Protein AF-A0A1T5DEI7-F1 (afdb_monomer)

Secondary structure (DSSP, 8-state):
-HHHHHHHHHHHHHHHHHHSS---HHHHHHHHHHHHHHHHHHHHHHHHHHHH-GGGHHHHHHHHHHHHHHHHHHHHHHHHHHHHHHHHHHHHHHHHHHHHHHHHHHHHHHHHHHHHHHHHHHHHHHHHHHHHHHHHHHHHTPPEEEEESSSS-SEEB-TT-TT--S-EEEEEHHHHHHTTPEEPTTT--

Mean predicted aligned error: 14.34 Å

Solvent-accessible surface area (backbone atoms only — not comparable to full-atom values): 10307 Å² total; per-residue (Å²): 116,77,68,60,56,54,52,51,54,52,52,51,49,55,53,52,58,58,65,74,72,66,77,47,45,53,55,52,33,52,51,31,49,52,49,35,54,53,40,50,54,50,38,54,52,32,51,57,49,29,74,77,35,74,84,40,44,63,61,36,53,51,42,51,52,52,37,52,51,36,48,52,52,30,61,69,31,46,64,51,22,51,50,52,53,52,49,52,52,50,50,52,50,51,52,50,51,50,52,49,52,52,52,51,51,51,52,51,51,51,50,51,53,52,51,52,50,51,52,51,52,52,51,53,51,52,51,52,52,51,50,52,52,51,52,52,53,52,62,73,67,42,56,77,32,27,33,59,72,59,91,68,78,65,37,37,37,52,95,81,37,89,84,68,85,50,65,72,45,82,40,40,41,66,58,44,44,74,72,66,32,42,76,31,74,81,71,68,103

pLDDT: mean 86.4, std 14.63, range [39.81, 98.5]

Structure (mmCIF, N/CA/C/O backbone):
data_AF-A0A1T5DEI7-F1
#
_entry.id   AF-A0A1T5DEI7-F1
#
loop_
_atom_site.group_PDB
_atom_site.id
_atom_site.type_symbol
_atom_site.label_atom_id
_atom_site.label_alt_id
_atom_site.label_comp_id
_atom_site.label_asym_id
_atom_site.label_entity_id
_atom_site.label_seq_id
_atom_site.pdbx_PDB_ins_code
_atom_site.Cartn_x
_atom_site.Cartn_y
_atom_site.Cartn_z
_atom_site.occupancy
_atom_site.B_iso_or_equiv
_atom_site.auth_seq_id
_atom_site.auth_comp_id
_atom_site.auth_asym_id
_atom_site.auth_atom_id
_atom_site.pdbx_PDB_model_num
ATOM 1 N N . MET A 1 1 ? -26.308 -28.110 -13.036 1.00 52.97 1 MET A N 1
ATOM 2 C CA . MET A 1 1 ? -26.720 -26.863 -12.342 1.00 52.97 1 MET A CA 1
ATOM 3 C C . MET A 1 1 ? -27.189 -27.065 -10.892 1.00 52.97 1 MET A C 1
ATOM 5 O O . MET A 1 1 ? -26.795 -26.283 -10.042 1.00 52.97 1 MET A O 1
ATOM 9 N N . LYS A 1 2 ? -27.936 -28.128 -10.545 1.00 55.47 2 LYS A N 1
ATOM 10 C CA . LYS A 1 2 ? -28.457 -28.343 -9.169 1.00 55.47 2 LYS A CA 1
ATOM 11 C C . LYS A 1 2 ? -27.398 -28.615 -8.075 1.00 55.47 2 LYS A C 1
ATOM 13 O O . LYS A 1 2 ? -27.666 -28.370 -6.905 1.00 55.47 2 LYS A O 1
ATOM 18 N N . LYS A 1 3 ? -26.206 -29.113 -8.432 1.00 54.91 3 LYS A N 1
ATOM 19 C CA . LYS A 1 3 ? -25.120 -29.407 -7.470 1.00 54.91 3 LYS A CA 1
ATOM 20 C C . LYS A 1 3 ? -24.312 -28.164 -7.059 1.00 54.91 3 LYS A C 1
ATOM 22 O O . LYS A 1 3 ? -23.921 -28.072 -5.904 1.00 54.91 3 LYS A O 1
ATOM 27 N N . LEU A 1 4 ? -24.147 -27.185 -7.957 1.00 54.34 4 LEU A N 1
ATOM 28 C CA . LEU A 1 4 ? -23.478 -25.911 -7.647 1.00 54.34 4 LEU A CA 1
ATOM 29 C C . LEU A 1 4 ? -24.308 -25.048 -6.684 1.00 54.34 4 LEU A C 1
ATOM 31 O O . LEU A 1 4 ? -23.761 -24.437 -5.774 1.00 54.34 4 LEU A O 1
ATOM 35 N N . PHE A 1 5 ? -25.634 -25.054 -6.841 1.00 56.00 5 PHE A N 1
ATOM 36 C CA . PHE A 1 5 ? -26.538 -24.273 -5.991 1.00 56.00 5 PHE A CA 1
ATOM 37 C C . PHE A 1 5 ? -26.573 -24.787 -4.541 1.00 56.00 5 PHE A C 1
ATOM 39 O O . PHE A 1 5 ? -26.639 -24.000 -3.604 1.00 56.00 5 PHE A O 1
ATOM 46 N N . LYS A 1 6 ? -26.449 -26.108 -4.339 1.00 56.59 6 LYS A N 1
ATOM 47 C CA . LYS A 1 6 ? -26.344 -26.706 -2.997 1.00 56.59 6 LYS A CA 1
ATOM 48 C C . LYS A 1 6 ? -25.015 -26.382 -2.306 1.00 56.59 6 LYS A C 1
ATOM 50 O O . LYS A 1 6 ? -25.021 -26.163 -1.102 1.00 56.59 6 LYS A O 1
ATOM 55 N N . LEU A 1 7 ? -23.905 -26.306 -3.045 1.00 54.16 7 LEU A N 1
ATOM 56 C CA . LEU A 1 7 ? -22.606 -25.926 -2.476 1.00 54.16 7 LEU A CA 1
ATOM 57 C C . LEU A 1 7 ? -22.549 -24.445 -2.080 1.00 54.16 7 LEU A C 1
ATOM 59 O O . LEU A 1 7 ? -21.997 -24.127 -1.033 1.00 54.16 7 LEU A O 1
ATOM 63 N N . LEU A 1 8 ? -23.159 -23.557 -2.871 1.00 55.06 8 LEU A N 1
ATOM 64 C CA . LEU A 1 8 ? -23.253 -22.135 -2.530 1.00 55.06 8 LEU A CA 1
ATOM 65 C C . LEU A 1 8 ? -24.134 -21.893 -1.300 1.00 55.06 8 LEU A C 1
ATOM 67 O O . LEU A 1 8 ? -23.748 -21.131 -0.423 1.00 55.06 8 LEU A O 1
ATOM 71 N N . ILE A 1 9 ? -25.275 -22.580 -1.189 1.00 58.12 9 ILE A N 1
ATOM 72 C CA . ILE A 1 9 ? -26.163 -22.434 -0.027 1.00 58.12 9 ILE A CA 1
ATOM 73 C C . ILE A 1 9 ? -25.491 -22.958 1.247 1.00 58.12 9 ILE A C 1
ATOM 75 O O . ILE A 1 9 ? -25.534 -22.281 2.267 1.00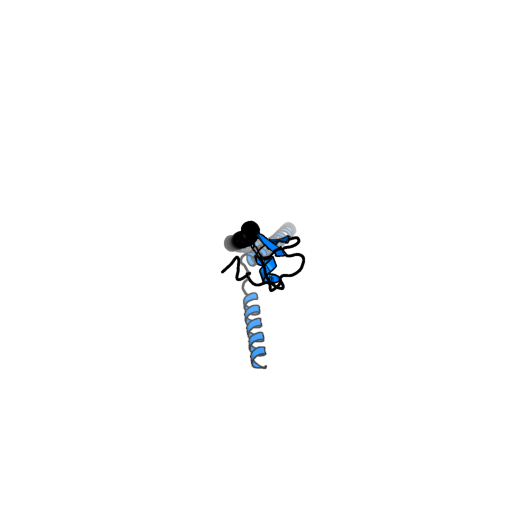 58.12 9 ILE A O 1
ATOM 79 N N . VAL A 1 10 ? -24.817 -24.112 1.197 1.00 56.78 10 VAL A N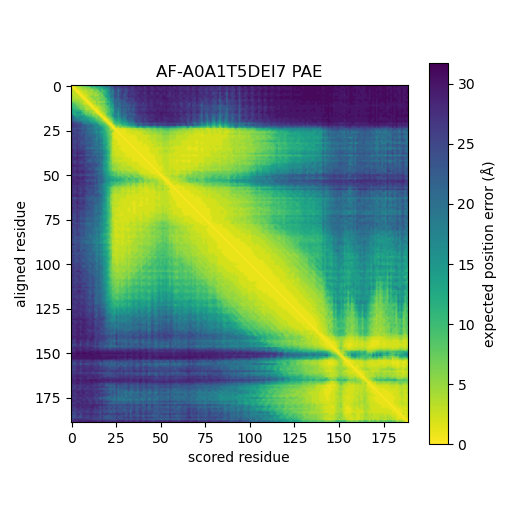 1
ATOM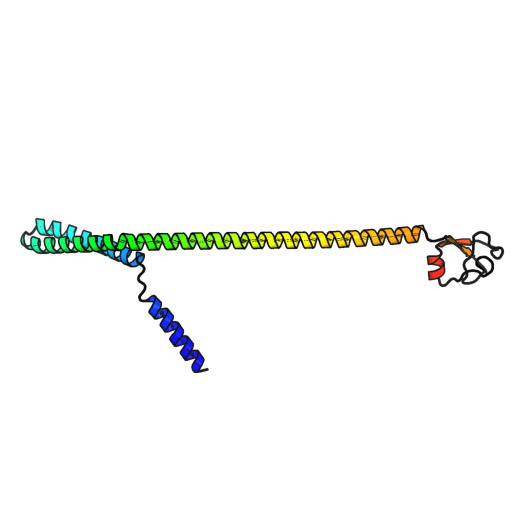 80 C CA . VAL A 1 10 ? -24.103 -24.655 2.367 1.00 56.78 10 VAL A CA 1
ATOM 81 C C . VAL A 1 10 ? -22.879 -23.800 2.722 1.00 56.78 10 VAL A C 1
ATOM 83 O O . VAL A 1 10 ? -22.644 -23.547 3.899 1.00 56.78 10 VAL A O 1
ATOM 86 N N . GLY A 1 11 ? -22.142 -23.285 1.733 1.00 47.88 11 GLY A N 1
ATOM 87 C CA . GLY A 1 11 ? -20.991 -22.404 1.959 1.00 47.88 11 GLY A CA 1
ATOM 88 C C . GLY A 1 11 ? -21.367 -21.058 2.588 1.00 47.88 11 GLY A C 1
ATOM 89 O O . GLY A 1 11 ? -20.694 -20.610 3.512 1.00 47.88 11 GLY A O 1
ATOM 90 N N . VAL A 1 12 ? -22.476 -20.448 2.156 1.00 56.19 12 VAL A N 1
ATOM 91 C CA . VAL A 1 12 ? -22.990 -19.193 2.736 1.00 56.19 12 VAL A CA 1
ATOM 92 C C . VAL A 1 12 ? -23.572 -19.422 4.134 1.00 56.19 12 VAL A C 1
ATOM 94 O O . VAL A 1 12 ? -23.394 -18.579 5.009 1.00 56.19 12 VAL A O 1
ATOM 97 N N . PHE A 1 13 ? -24.202 -20.574 4.389 1.00 50.38 13 PHE A N 1
ATOM 98 C CA . PHE A 1 13 ? -24.750 -20.900 5.710 1.00 50.38 13 PHE A CA 1
ATOM 99 C C . PHE A 1 13 ? -23.658 -21.198 6.747 1.00 50.38 13 PHE A C 1
ATOM 101 O O . PHE A 1 13 ? -23.785 -20.797 7.900 1.00 50.38 13 PHE A O 1
ATOM 108 N N . VAL A 1 14 ? -22.558 -21.843 6.343 1.00 50.88 14 VAL A N 1
ATOM 109 C CA . VAL A 1 14 ? -21.397 -22.076 7.219 1.00 50.88 14 VAL A CA 1
ATOM 110 C C . VAL A 1 14 ? -20.652 -20.771 7.504 1.00 50.88 14 VAL A C 1
ATOM 112 O O . VAL A 1 14 ? -20.218 -20.573 8.635 1.00 50.88 14 VAL A O 1
ATOM 115 N N . LEU A 1 15 ? -20.569 -19.847 6.538 1.00 47.97 15 LEU A N 1
ATOM 116 C CA . LEU A 1 15 ? -19.998 -18.516 6.770 1.00 47.97 15 LEU A CA 1
ATOM 117 C C . LEU A 1 15 ? -20.887 -17.673 7.705 1.00 47.97 15 LEU A C 1
ATOM 119 O O . LEU A 1 15 ? -20.386 -17.066 8.646 1.00 47.97 15 LEU A O 1
ATOM 123 N N . ALA A 1 16 ? -22.211 -17.695 7.512 1.00 44.69 16 ALA A N 1
ATOM 124 C CA . ALA A 1 16 ? -23.156 -16.946 8.342 1.00 44.69 16 ALA A CA 1
ATOM 125 C C . ALA A 1 16 ? -23.267 -17.503 9.774 1.00 44.69 16 ALA A C 1
ATOM 127 O O . ALA A 1 16 ? -23.298 -16.727 10.722 1.00 44.69 16 ALA A O 1
ATOM 128 N N . MET A 1 17 ? -23.241 -18.828 9.965 1.00 44.84 17 MET A N 1
ATOM 129 C CA . MET A 1 17 ? -23.256 -19.448 11.302 1.00 44.84 17 MET A CA 1
ATOM 130 C C . MET A 1 17 ? -21.920 -19.317 12.049 1.00 44.84 17 MET A C 1
ATOM 132 O O . MET A 1 17 ? -21.926 -19.294 13.275 1.00 44.84 17 MET A O 1
ATOM 136 N N . ASN A 1 18 ? -20.790 -19.149 11.347 1.00 39.81 18 ASN A N 1
ATOM 137 C CA . ASN A 1 18 ? -19.530 -18.739 11.985 1.00 39.81 18 ASN A CA 1
ATOM 138 C C . ASN A 1 18 ? -19.552 -17.264 12.426 1.00 39.81 18 ASN A C 1
ATOM 140 O O . ASN A 1 18 ? -18.810 -16.878 13.319 1.00 39.81 18 ASN A O 1
ATOM 1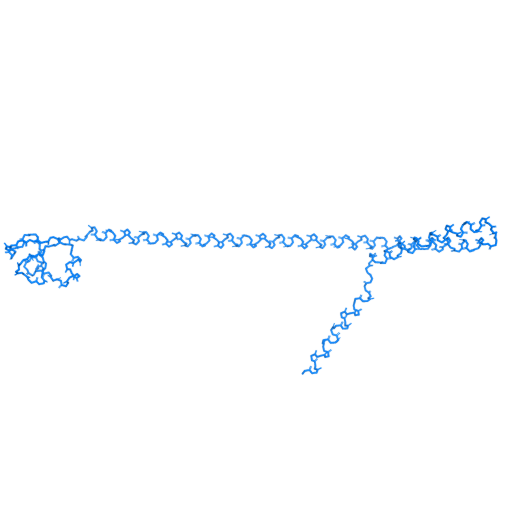44 N N . THR A 1 19 ? -20.425 -16.439 11.840 1.00 44.59 19 THR A N 1
ATOM 145 C CA . THR A 1 19 ? -20.522 -15.005 12.165 1.00 44.59 19 THR A CA 1
ATOM 146 C C . THR A 1 19 ? -21.443 -14.734 13.367 1.00 44.59 19 THR A C 1
ATOM 148 O O . THR A 1 19 ? -21.432 -13.640 13.916 1.00 44.59 19 THR A O 1
ATOM 151 N N . VAL A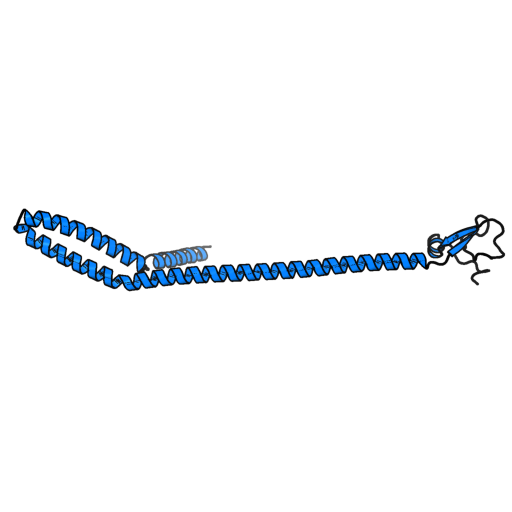 1 20 ? -22.226 -15.722 13.821 1.00 47.50 20 VAL A N 1
ATOM 152 C CA . VAL A 1 20 ? -23.228 -15.542 14.896 1.00 47.50 20 VAL A CA 1
ATOM 153 C C . VAL A 1 20 ? -22.706 -15.938 16.290 1.00 47.50 20 VAL A C 1
ATOM 155 O O . VAL A 1 20 ? -23.361 -15.641 17.283 1.00 47.50 20 VAL A O 1
ATOM 158 N N . CYS A 1 21 ? -21.510 -16.529 16.410 1.00 44.31 21 CYS A N 1
ATOM 159 C CA . CYS A 1 21 ? -20.984 -16.990 17.708 1.00 44.31 21 CYS A CA 1
ATOM 160 C C . CYS A 1 21 ? -19.530 -16.601 18.029 1.00 44.31 21 CYS A C 1
ATOM 162 O O . CYS A 1 21 ? -18.988 -17.104 19.008 1.00 44.31 21 CYS A O 1
ATOM 164 N N . TYR A 1 22 ? -18.911 -15.687 17.280 1.00 45.66 22 TYR A N 1
ATOM 165 C CA . TYR A 1 22 ? -17.714 -14.988 17.760 1.00 45.66 22 TYR A CA 1
ATOM 166 C C . TYR A 1 22 ? -18.128 -13.602 18.242 1.00 45.66 22 TYR A C 1
ATOM 168 O O . TYR A 1 22 ? -17.948 -12.605 17.547 1.00 45.66 22 TYR A O 1
ATOM 176 N N . ALA A 1 23 ? -18.730 -13.546 19.431 1.00 58.38 23 ALA A N 1
ATOM 177 C CA . ALA A 1 23 ? -18.711 -12.302 20.178 1.00 58.38 23 ALA A CA 1
ATOM 178 C C . ALA A 1 23 ? -17.240 -12.035 20.527 1.00 58.38 23 ALA A C 1
ATOM 180 O O . ALA A 1 23 ? -16.608 -12.789 21.264 1.00 58.38 23 ALA A O 1
ATOM 181 N N . SER A 1 24 ? -16.662 -11.031 19.877 1.00 76.94 24 SER A N 1
ATOM 182 C CA . SER A 1 24 ? -15.359 -10.464 20.223 1.00 76.94 24 SER A CA 1
ATOM 183 C C . SER A 1 24 ? -15.312 -10.124 21.713 1.00 76.94 24 SER A C 1
ATOM 185 O O . SER A 1 24 ? -16.294 -9.622 22.272 1.00 76.94 24 SER A O 1
ATOM 187 N N . ALA A 1 25 ? -14.155 -10.292 22.351 1.00 83.94 25 ALA A N 1
ATOM 188 C CA . ALA A 1 25 ? -13.990 -9.881 23.744 1.00 83.94 25 ALA A CA 1
ATOM 189 C C . ALA A 1 25 ? -14.286 -8.379 23.924 1.00 83.94 25 ALA A C 1
ATOM 191 O O . ALA A 1 25 ? -14.788 -7.955 24.966 1.00 83.94 25 ALA A O 1
ATOM 192 N N . LEU A 1 26 ? -14.044 -7.572 22.883 1.00 85.94 26 LEU A N 1
ATOM 193 C CA . LEU A 1 26 ? -14.421 -6.159 22.830 1.00 85.94 26 LEU A CA 1
ATOM 194 C C . LEU A 1 26 ? -15.938 -5.929 22.868 1.00 85.94 26 LEU A C 1
ATOM 196 O O . LEU A 1 26 ? -16.395 -5.017 23.559 1.00 85.94 26 LEU A O 1
ATOM 200 N N . THR A 1 27 ? -16.723 -6.735 22.149 1.00 89.81 27 THR A N 1
ATOM 201 C CA . THR A 1 27 ? -18.189 -6.598 22.126 1.00 89.81 27 THR A CA 1
ATOM 202 C C . THR A 1 27 ? -18.815 -7.026 23.448 1.00 89.81 27 THR A C 1
ATOM 204 O O . THR A 1 27 ? -19.708 -6.338 23.942 1.00 89.81 27 THR A O 1
ATOM 207 N N . ASP A 1 28 ? -18.295 -8.085 24.071 1.00 89.19 28 ASP A N 1
ATOM 208 C CA . ASP A 1 28 ? -18.751 -8.528 25.393 1.00 89.19 28 ASP A CA 1
ATOM 209 C C . ASP A 1 28 ? -18.381 -7.516 26.482 1.00 89.19 28 ASP A C 1
ATOM 211 O O . ASP A 1 28 ? -19.190 -7.209 27.360 1.00 89.19 28 ASP A O 1
ATOM 215 N N . PHE A 1 29 ? -17.188 -6.923 26.396 1.00 92.25 29 PHE A N 1
ATOM 216 C CA . PHE A 1 29 ? -16.770 -5.856 27.300 1.00 92.25 29 PHE A CA 1
ATOM 217 C C . PHE A 1 29 ? -17.629 -4.591 27.149 1.00 92.25 29 PHE A C 1
ATOM 219 O O . PHE A 1 29 ? -18.037 -4.008 28.154 1.00 92.25 29 PHE A O 1
ATOM 226 N N . GLN A 1 30 ? -17.967 -4.184 25.919 1.00 92.62 30 GLN A N 1
ATOM 227 C CA . GLN A 1 30 ? -18.886 -3.062 25.681 1.00 92.62 30 GLN A CA 1
ATOM 228 C C . GLN A 1 30 ? -20.294 -3.340 26.216 1.00 92.62 30 GLN A C 1
ATOM 230 O O . GLN A 1 30 ? -20.891 -2.466 26.848 1.00 92.62 30 GLN A O 1
ATOM 235 N N . ALA A 1 31 ? -20.817 -4.552 26.015 1.00 92.25 31 ALA A N 1
ATOM 236 C CA . ALA A 1 31 ? -22.112 -4.951 26.558 1.00 92.25 31 ALA A CA 1
ATOM 237 C C . ALA A 1 31 ? -22.108 -4.939 28.098 1.00 92.25 31 ALA A C 1
ATOM 239 O O . ALA A 1 31 ? -23.017 -4.374 28.711 1.00 92.25 31 ALA A O 1
ATOM 240 N N . ALA A 1 32 ? -21.056 -5.472 28.728 1.00 91.31 32 ALA A N 1
ATOM 241 C CA . ALA A 1 32 ? -20.885 -5.437 30.179 1.00 91.31 32 ALA A CA 1
ATOM 242 C C . ALA A 1 32 ? -20.772 -3.998 30.713 1.00 91.31 32 ALA A C 1
ATOM 244 O O . ALA A 1 32 ? -21.370 -3.663 31.736 1.00 91.31 32 ALA A O 1
ATOM 245 N N . GLN A 1 33 ? -20.068 -3.112 30.003 1.00 94.06 33 GLN A N 1
ATOM 246 C CA . GLN A 1 33 ? -19.971 -1.695 30.359 1.00 94.06 33 GLN A CA 1
ATOM 247 C C . GLN A 1 33 ? -21.335 -0.988 30.281 1.00 94.06 33 GLN A C 1
ATOM 249 O O . GLN A 1 33 ? -21.695 -0.246 31.198 1.00 94.06 33 GLN A O 1
ATOM 254 N N . ALA A 1 34 ? -22.124 -1.253 29.235 1.00 94.56 34 ALA A N 1
ATOM 255 C CA . ALA A 1 34 ? -23.483 -0.727 29.102 1.00 94.56 34 ALA A CA 1
ATOM 256 C C . ALA A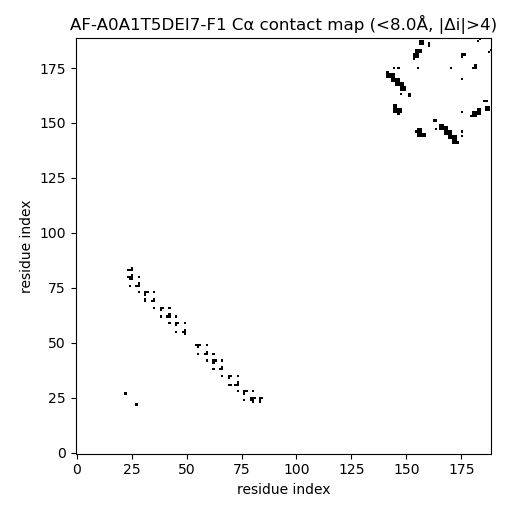 1 34 ? -24.412 -1.248 30.212 1.00 94.56 34 ALA A C 1
ATOM 258 O O . ALA A 1 34 ? -25.199 -0.482 30.773 1.00 94.56 34 ALA A O 1
ATOM 259 N N . GLN A 1 35 ? -24.284 -2.525 30.584 1.00 94.06 35 GLN A N 1
ATOM 260 C CA . GLN A 1 35 ? -25.041 -3.123 31.682 1.00 94.06 35 GLN A CA 1
ATOM 261 C C . GLN A 1 35 ? -24.682 -2.491 33.034 1.00 94.06 35 GLN A C 1
ATOM 263 O O . GLN A 1 35 ? -25.581 -2.132 33.793 1.00 94.06 35 GLN A O 1
ATOM 268 N N . VAL A 1 36 ? -23.392 -2.280 33.322 1.00 95.88 36 VAL A N 1
ATOM 269 C CA . VAL A 1 36 ? -22.947 -1.564 34.531 1.00 95.88 36 VAL A CA 1
ATOM 270 C C . VAL A 1 36 ? -23.510 -0.143 34.561 1.00 95.88 36 VAL A C 1
ATOM 272 O O . VAL A 1 36 ? -24.002 0.287 35.603 1.00 95.88 36 VAL A O 1
ATOM 275 N N . ALA A 1 37 ? -23.499 0.579 33.437 1.00 96.31 37 ALA A N 1
ATOM 276 C CA . ALA A 1 37 ? -24.061 1.928 33.361 1.00 96.31 37 ALA A CA 1
ATOM 277 C C . ALA A 1 37 ? -25.578 1.943 33.631 1.00 96.31 37 ALA A C 1
ATOM 279 O O . ALA A 1 37 ? -26.061 2.764 34.414 1.00 96.31 37 ALA A O 1
ATOM 280 N N . ALA A 1 38 ? -26.321 0.998 33.048 1.00 95.38 38 ALA A N 1
ATOM 281 C CA . ALA A 1 38 ? -27.759 0.861 33.260 1.00 95.38 38 ALA A CA 1
ATOM 282 C C . ALA A 1 38 ? -28.101 0.510 34.718 1.00 95.38 38 ALA A C 1
ATOM 284 O O . ALA A 1 38 ? -28.946 1.170 35.325 1.00 95.38 38 ALA A O 1
ATOM 285 N N . LEU A 1 39 ? -27.417 -0.475 35.314 1.00 95.12 39 LEU A N 1
ATOM 286 C CA . LEU A 1 39 ? -27.629 -0.844 36.718 1.00 95.12 39 LEU A CA 1
ATOM 287 C C . LEU A 1 39 ? -27.216 0.278 37.672 1.00 95.12 39 LEU A C 1
ATOM 289 O O . LEU A 1 39 ? -27.888 0.498 38.674 1.00 95.12 39 LEU A O 1
ATOM 293 N N . THR A 1 40 ? -26.159 1.028 37.354 1.00 96.75 40 THR A N 1
ATOM 294 C CA . THR A 1 40 ? -25.754 2.197 38.150 1.00 96.75 40 THR A CA 1
ATOM 295 C C . THR A 1 40 ? -26.879 3.231 38.210 1.00 96.75 40 THR A C 1
ATOM 297 O O . THR A 1 40 ? -27.202 3.720 39.292 1.00 96.75 40 THR A O 1
ATOM 300 N N . ALA A 1 41 ? -27.532 3.518 37.079 1.00 95.19 41 ALA A N 1
ATOM 301 C CA . ALA A 1 41 ? -28.671 4.434 37.043 1.00 95.19 41 ALA A CA 1
ATOM 302 C C . ALA A 1 41 ? -29.871 3.906 37.852 1.00 95.19 41 ALA A C 1
ATOM 304 O O . ALA A 1 41 ? -30.527 4.673 38.558 1.00 95.19 41 ALA A O 1
ATOM 305 N N . GLN A 1 42 ? -30.140 2.598 37.796 1.00 94.00 42 GLN A N 1
ATOM 306 C CA . GLN A 1 42 ? -31.213 1.980 38.580 1.00 94.00 42 GLN A CA 1
ATOM 307 C C . GLN A 1 42 ? -30.921 2.012 40.087 1.00 94.00 42 GLN A C 1
ATOM 309 O O . GLN A 1 42 ? -31.808 2.345 40.869 1.00 94.00 42 GLN A O 1
ATOM 314 N N . VAL A 1 43 ? -29.679 1.737 40.502 1.00 95.38 43 VAL A N 1
ATOM 315 C CA . VAL A 1 43 ? -29.242 1.827 41.906 1.00 95.38 43 VAL A CA 1
ATOM 316 C C . VAL A 1 43 ? -29.401 3.252 42.432 1.00 95.38 43 VAL A C 1
ATOM 318 O O . VAL A 1 43 ? -29.888 3.434 43.544 1.00 95.38 43 VAL A O 1
ATOM 321 N N . GLN A 1 44 ? -29.043 4.267 41.641 1.00 92.88 44 GLN A N 1
ATOM 322 C CA . GLN A 1 44 ? -29.213 5.673 42.026 1.00 92.88 44 GLN A CA 1
ATOM 323 C C . GLN A 1 44 ? -30.687 6.037 42.240 1.00 92.88 44 GLN A C 1
ATOM 325 O O . GLN A 1 44 ? -31.022 6.692 43.225 1.00 92.88 44 GLN A O 1
ATOM 330 N N . GLN A 1 45 ? -31.581 5.577 41.364 1.00 90.94 45 GLN A N 1
ATOM 331 C CA . GLN A 1 45 ? -33.023 5.798 41.520 1.00 90.94 45 GLN A CA 1
ATOM 332 C C . GLN A 1 45 ? -33.581 5.046 42.735 1.00 90.94 45 GLN A C 1
ATOM 334 O O . GLN A 1 45 ? -34.318 5.619 43.537 1.00 90.94 45 GLN A O 1
ATOM 339 N N . ALA A 1 46 ? -33.182 3.786 42.918 1.00 90.06 46 ALA A N 1
ATOM 340 C CA . ALA A 1 46 ? -33.582 2.978 44.064 1.00 90.06 46 ALA A CA 1
ATOM 341 C C . ALA A 1 46 ? -33.072 3.558 45.393 1.00 90.06 46 ALA A C 1
ATOM 343 O O . ALA A 1 46 ? -33.780 3.481 46.393 1.00 90.06 46 ALA A O 1
ATOM 344 N N . ALA A 1 47 ? -31.893 4.189 45.409 1.00 90.81 47 ALA A N 1
ATOM 345 C CA . ALA A 1 47 ? -31.364 4.874 46.588 1.00 90.81 47 ALA A CA 1
ATOM 346 C C . ALA A 1 47 ? -32.267 6.035 47.028 1.00 90.81 47 ALA A C 1
ATOM 348 O O . ALA A 1 47 ? -32.542 6.179 48.217 1.00 90.81 47 ALA A O 1
ATOM 349 N N . VAL A 1 48 ? -32.760 6.837 46.078 1.00 91.38 48 VAL A N 1
ATOM 350 C CA . VAL A 1 48 ? -33.688 7.944 46.362 1.00 91.38 48 VAL A CA 1
ATOM 351 C C . VAL A 1 48 ? -35.019 7.411 46.897 1.00 91.38 48 VAL A C 1
ATOM 353 O O . VAL A 1 48 ? -35.536 7.922 47.888 1.00 91.38 48 VAL A O 1
ATOM 356 N N . LEU A 1 49 ? -35.554 6.346 46.292 1.00 88.62 49 LEU A N 1
ATOM 357 C CA . LEU A 1 49 ? -36.808 5.727 46.736 1.00 88.62 49 LEU A CA 1
ATOM 358 C C . LEU A 1 49 ? -36.687 5.083 48.126 1.00 88.62 49 LEU A C 1
ATOM 360 O O . LEU A 1 49 ? -37.598 5.219 48.935 1.00 88.62 49 LEU A O 1
ATOM 364 N N . ALA A 1 50 ? -35.559 4.440 48.436 1.00 87.56 50 ALA A N 1
ATOM 365 C CA . ALA A 1 50 ? -35.311 3.829 49.743 1.00 87.56 50 ALA A CA 1
ATOM 366 C C . ALA A 1 50 ? -35.145 4.856 50.878 1.00 87.56 50 ALA A C 1
ATOM 368 O O . ALA A 1 50 ? -35.410 4.536 52.034 1.00 87.56 50 ALA A O 1
ATOM 369 N N . GLN A 1 51 ? -34.728 6.090 50.567 1.00 86.50 51 GLN A N 1
ATOM 370 C CA . GLN A 1 51 ? -34.723 7.195 51.535 1.00 86.50 51 GLN A CA 1
ATOM 371 C C . GLN A 1 51 ? -36.136 7.717 51.829 1.00 86.50 51 GLN A C 1
ATOM 373 O O . GLN A 1 51 ? -36.389 8.199 52.931 1.00 86.50 51 GLN A O 1
ATOM 378 N N . ALA A 1 52 ? -37.045 7.628 50.853 1.00 86.56 52 ALA A N 1
ATOM 379 C CA . ALA A 1 52 ? -38.432 8.064 50.990 1.00 86.56 52 ALA A CA 1
ATOM 380 C C . ALA A 1 52 ? -39.339 6.997 51.633 1.00 86.56 52 ALA A C 1
ATOM 382 O O . ALA A 1 52 ? -40.289 7.351 52.329 1.00 86.56 52 ALA A O 1
ATOM 383 N N . ASP A 1 53 ? -39.049 5.710 51.419 1.00 87.50 53 ASP A N 1
ATOM 384 C CA . ASP A 1 53 ? -39.834 4.583 51.928 1.00 87.50 53 ASP A CA 1
ATOM 385 C C . ASP A 1 53 ? -38.920 3.430 52.408 1.00 87.50 53 ASP A C 1
ATOM 387 O O . ASP A 1 53 ? -38.247 2.790 51.591 1.00 87.50 53 ASP A O 1
ATOM 391 N N . PRO A 1 54 ? -38.909 3.101 53.717 1.00 82.75 54 PRO A N 1
ATOM 392 C CA . PRO A 1 54 ? -38.062 2.042 54.265 1.00 82.75 54 PRO A CA 1
ATOM 393 C C . PRO A 1 54 ? -38.426 0.635 53.763 1.00 82.75 54 PRO A C 1
ATOM 395 O O . PRO A 1 54 ? -37.596 -0.272 53.848 1.00 82.75 54 PRO A O 1
ATOM 398 N N . THR A 1 55 ? -39.622 0.425 53.201 1.00 86.31 55 THR A N 1
ATOM 399 C CA . THR A 1 55 ? -40.011 -0.872 52.620 1.00 86.31 55 THR A CA 1
ATOM 400 C C . THR A 1 55 ? -39.248 -1.192 51.326 1.00 86.31 55 THR A C 1
ATOM 402 O O . THR A 1 55 ? -39.084 -2.360 50.976 1.00 86.31 55 THR A O 1
ATOM 405 N N . GLN A 1 56 ? -38.675 -0.179 50.662 1.00 87.69 56 GLN A N 1
ATOM 406 C CA . GLN A 1 56 ? -37.869 -0.327 49.441 1.00 87.69 56 GLN A CA 1
ATOM 407 C C . GLN A 1 56 ? -36.404 -0.723 49.713 1.00 87.69 56 GLN A C 1
ATOM 409 O O . GLN A 1 56 ? -35.650 -0.991 48.773 1.00 87.69 56 GLN A O 1
ATOM 414 N N . ALA A 1 57 ? -35.977 -0.805 50.980 1.00 85.31 57 ALA A N 1
ATOM 415 C CA . ALA A 1 57 ? -34.589 -1.102 51.344 1.00 85.31 57 ALA A CA 1
ATOM 416 C C . ALA A 1 57 ? -34.089 -2.456 50.799 1.00 85.31 57 ALA A C 1
ATOM 418 O O . ALA A 1 57 ? -32.932 -2.568 50.393 1.00 85.31 57 ALA A O 1
ATOM 419 N N . GLN A 1 58 ? -34.962 -3.468 50.728 1.00 88.69 58 GLN A N 1
ATOM 420 C CA . GLN A 1 58 ? -34.624 -4.783 50.164 1.00 88.69 58 GLN A CA 1
ATOM 421 C C . GLN A 1 58 ? -34.352 -4.717 48.654 1.00 88.69 58 GLN A C 1
ATOM 423 O O . GLN A 1 58 ? -33.404 -5.330 48.166 1.00 88.69 58 GLN A O 1
ATOM 428 N N . ASN A 1 59 ? -35.152 -3.943 47.915 1.00 88.75 59 ASN A N 1
ATOM 429 C CA . ASN A 1 59 ? -34.984 -3.755 46.474 1.00 88.75 59 ASN A CA 1
ATOM 430 C C . ASN A 1 59 ? -33.665 -3.023 46.167 1.00 88.75 59 ASN A C 1
ATOM 432 O O . ASN A 1 59 ? -32.898 -3.438 45.300 1.00 88.75 59 ASN A O 1
ATOM 436 N N . TYR A 1 60 ? -33.340 -1.996 46.959 1.00 90.25 60 TYR A N 1
ATOM 437 C CA . TYR A 1 60 ? -32.050 -1.311 46.883 1.00 90.25 60 TYR A CA 1
ATOM 438 C C . TYR A 1 60 ? -30.865 -2.260 47.139 1.00 90.25 60 TYR A C 1
ATOM 440 O O . TYR A 1 60 ? -29.906 -2.264 46.370 1.00 90.25 60 TYR A O 1
ATOM 448 N N . GLN A 1 61 ? -30.938 -3.105 48.174 1.00 92.56 61 GLN A N 1
ATOM 449 C CA . GLN A 1 61 ? -29.893 -4.094 48.472 1.00 92.56 61 GLN A CA 1
ATOM 450 C C . GLN A 1 61 ? -29.708 -5.129 47.352 1.00 92.56 61 GLN A C 1
ATOM 452 O O . GLN A 1 61 ? -28.579 -5.506 47.046 1.00 92.56 61 GLN A O 1
ATOM 457 N N . LEU A 1 62 ? -30.788 -5.581 46.711 1.00 94.31 62 LEU A N 1
ATOM 458 C CA . LEU A 1 62 ? -30.686 -6.510 45.585 1.00 94.31 62 LEU A CA 1
ATOM 459 C C . LEU A 1 62 ? -29.976 -5.862 44.388 1.00 94.31 62 LEU A C 1
ATOM 461 O O . LEU A 1 62 ? -29.079 -6.467 43.799 1.00 94.31 62 LEU A O 1
ATOM 465 N N . LEU A 1 63 ? -30.341 -4.624 44.048 1.00 95.00 63 LEU A N 1
ATOM 466 C CA . LEU A 1 63 ? -29.740 -3.892 42.933 1.00 95.00 63 LEU A CA 1
ATOM 467 C C . LEU A 1 63 ? -28.250 -3.597 43.154 1.00 95.00 63 LEU A C 1
ATOM 469 O O . LEU A 1 63 ? -27.469 -3.675 42.206 1.00 95.00 63 LEU A O 1
ATOM 473 N N . THR A 1 64 ? -27.823 -3.293 44.383 1.00 94.00 64 THR A N 1
ATOM 474 C CA . THR A 1 64 ? -26.396 -3.065 44.678 1.00 94.00 64 THR A CA 1
ATOM 475 C C . THR A 1 64 ? -25.570 -4.343 44.542 1.00 94.00 64 THR A C 1
ATOM 477 O O . THR A 1 64 ? -24.458 -4.292 44.014 1.00 94.00 64 THR A O 1
ATOM 480 N N . VAL A 1 65 ? -26.119 -5.499 44.933 1.00 96.50 65 VAL A N 1
ATOM 481 C CA . VAL A 1 65 ? -25.482 -6.807 44.700 1.00 96.50 65 VAL A CA 1
ATOM 482 C C . VAL A 1 65 ? -25.388 -7.112 43.204 1.00 96.50 65 VAL A C 1
ATOM 484 O O . VAL A 1 65 ? -24.330 -7.533 42.736 1.00 96.50 65 VAL A O 1
ATOM 487 N N . GLN A 1 66 ? -26.450 -6.856 42.435 1.00 95.50 66 GLN A N 1
ATOM 488 C CA . GLN A 1 66 ? -26.426 -7.040 40.980 1.00 95.50 66 GLN A CA 1
ATOM 489 C C . GLN A 1 66 ? -25.407 -6.114 40.300 1.00 95.50 66 GLN A C 1
ATOM 491 O O . GLN A 1 66 ? -24.694 -6.545 39.393 1.00 95.50 66 GLN A O 1
ATOM 496 N N . LEU A 1 67 ? -25.282 -4.864 40.759 1.00 96.12 67 LEU A N 1
ATOM 497 C CA . LEU A 1 67 ? -24.270 -3.934 40.260 1.00 96.12 67 LEU A CA 1
ATOM 498 C C . LEU A 1 67 ? -22.854 -4.445 40.553 1.00 96.12 67 LEU A C 1
ATOM 500 O O . LEU A 1 67 ? -22.005 -4.413 39.665 1.00 96.12 67 LEU A O 1
ATOM 504 N N . ALA A 1 68 ? -22.603 -4.951 41.764 1.00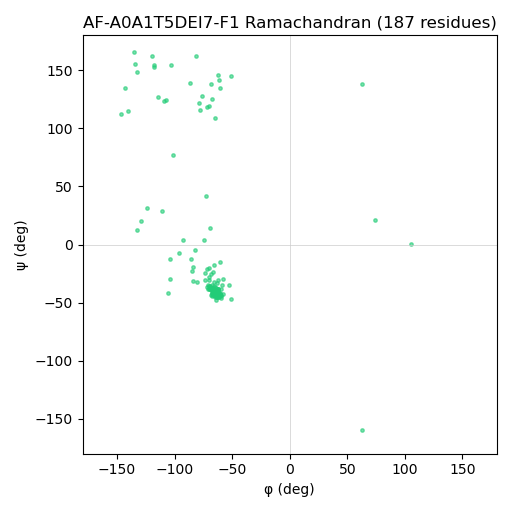 96.12 68 ALA A N 1
ATOM 505 C CA . ALA A 1 68 ? -21.306 -5.515 42.130 1.00 96.12 68 ALA A CA 1
ATOM 506 C C . ALA A 1 68 ? -20.943 -6.731 41.258 1.00 96.12 68 ALA A C 1
ATOM 508 O O . ALA A 1 68 ? -19.816 -6.829 40.776 1.00 96.12 68 ALA A O 1
ATOM 509 N N . GLN A 1 69 ? -21.904 -7.621 40.992 1.00 95.25 69 GLN A N 1
ATOM 510 C CA . GLN A 1 69 ? -21.711 -8.757 40.085 1.00 95.25 69 GLN A CA 1
ATOM 511 C C . GLN A 1 69 ? -21.413 -8.294 38.653 1.00 95.25 69 GLN A C 1
ATOM 513 O O . GLN A 1 69 ? -20.453 -8.764 38.047 1.00 95.25 69 GLN A O 1
ATOM 518 N N . ALA A 1 70 ? -22.164 -7.320 38.131 1.00 93.69 70 ALA A N 1
ATOM 519 C CA . ALA A 1 70 ? -21.925 -6.765 36.797 1.00 93.69 70 ALA A CA 1
ATOM 520 C C . ALA A 1 70 ? -20.539 -6.097 36.681 1.00 93.69 70 ALA A C 1
ATOM 522 O O . ALA A 1 70 ? -19.852 -6.248 35.669 1.00 93.69 70 ALA A O 1
ATOM 523 N N . GLN A 1 71 ? -20.090 -5.398 37.728 1.00 95.50 71 GLN A N 1
ATOM 524 C CA . GLN A 1 71 ? -18.748 -4.811 37.791 1.00 95.50 71 GLN A CA 1
ATOM 525 C C . GLN A 1 71 ? -17.650 -5.881 37.800 1.00 95.50 71 GLN A C 1
ATOM 527 O O . GLN A 1 71 ? -16.644 -5.720 37.107 1.00 95.50 71 GLN A O 1
ATOM 532 N N . GLN A 1 72 ? -17.850 -6.985 38.526 1.00 95.12 72 GLN A N 1
ATOM 533 C CA . GLN A 1 72 ? -16.930 -8.125 38.510 1.00 95.12 72 GLN A CA 1
ATOM 534 C C . GLN A 1 72 ? -16.845 -8.767 37.121 1.00 95.12 72 GLN A C 1
ATOM 536 O O . GLN A 1 72 ? -15.747 -9.058 36.650 1.00 95.12 72 GLN A O 1
ATOM 541 N N . THR A 1 73 ? -17.977 -8.937 36.430 1.00 91.50 73 THR A N 1
ATOM 542 C CA . THR A 1 73 ? -17.996 -9.443 35.050 1.00 91.50 73 THR A CA 1
ATOM 543 C C . THR A 1 73 ? -17.230 -8.520 34.102 1.00 91.50 73 THR A C 1
ATOM 545 O O . THR A 1 73 ? -16.416 -8.991 33.312 1.00 91.50 73 THR A O 1
ATOM 548 N N . MET A 1 74 ? -17.419 -7.203 34.212 1.00 92.31 74 MET A N 1
ATOM 549 C CA . MET A 1 74 ? -16.694 -6.227 33.393 1.00 92.31 74 MET A CA 1
ATOM 550 C C . MET A 1 74 ? -15.175 -6.280 33.644 1.00 92.31 74 MET A C 1
ATOM 552 O O . MET A 1 74 ? -14.403 -6.328 32.686 1.00 92.31 74 MET A O 1
ATOM 556 N N . GLN A 1 75 ? -14.738 -6.372 34.906 1.00 93.62 75 GLN A N 1
ATOM 557 C CA . GLN A 1 75 ? -13.317 -6.539 35.250 1.00 93.62 75 GLN A CA 1
ATOM 558 C C . GLN A 1 75 ? -12.723 -7.848 34.718 1.00 93.62 75 GLN A C 1
ATOM 560 O O . GLN A 1 75 ? -11.581 -7.856 34.261 1.00 93.62 75 GLN A O 1
ATOM 565 N N . ALA A 1 76 ? -13.486 -8.944 34.738 1.00 92.62 76 ALA A N 1
ATOM 566 C CA . ALA A 1 76 ? -13.038 -10.230 34.206 1.00 92.62 76 ALA A CA 1
ATOM 567 C C . ALA A 1 76 ? -12.834 -10.203 32.678 1.00 92.62 76 ALA A C 1
ATOM 569 O O . ALA A 1 76 ? -11.938 -10.874 32.167 1.00 92.62 76 ALA A O 1
ATOM 570 N N . LEU A 1 77 ? -13.627 -9.408 31.952 1.00 92.12 77 LEU A N 1
ATOM 571 C CA . LEU A 1 77 ? -13.550 -9.271 30.490 1.00 92.12 77 LEU A CA 1
ATOM 572 C C . LEU A 1 77 ? -12.501 -8.248 30.025 1.00 92.12 77 LEU A C 1
ATOM 574 O O . LEU A 1 77 ? -12.003 -8.332 28.901 1.00 92.12 77 LEU A O 1
ATOM 578 N N . GLN A 1 78 ? -12.126 -7.304 30.888 1.00 91.88 78 GLN A N 1
ATOM 579 C CA . GLN A 1 78 ? -11.168 -6.238 30.595 1.00 91.88 78 GLN A CA 1
ATOM 580 C C . GLN A 1 78 ? -9.823 -6.715 30.000 1.00 91.88 78 GLN A C 1
ATOM 582 O O . GLN A 1 78 ? -9.396 -6.132 28.998 1.00 91.88 78 GLN A O 1
ATOM 587 N N . PRO A 1 79 ? -9.140 -7.756 30.529 1.00 93.56 79 PRO A N 1
ATOM 588 C CA . PRO A 1 79 ? -7.883 -8.223 29.940 1.00 93.56 79 PRO A CA 1
ATOM 589 C C . PRO A 1 79 ? -8.068 -8.829 28.543 1.00 93.56 79 PRO A C 1
ATOM 591 O O . PRO A 1 79 ? -7.229 -8.598 27.674 1.00 93.56 79 PRO A O 1
ATOM 594 N N . ALA A 1 80 ? -9.164 -9.553 28.299 1.00 90.88 80 ALA A N 1
ATOM 595 C CA . ALA A 1 80 ? -9.441 -10.155 26.996 1.00 90.88 80 ALA A CA 1
ATOM 596 C C . ALA A 1 80 ? -9.728 -9.079 25.932 1.00 90.88 80 ALA A C 1
ATOM 598 O O . ALA A 1 80 ? -9.172 -9.127 24.836 1.00 90.88 80 ALA A O 1
ATOM 599 N N . ALA A 1 81 ? -10.510 -8.053 26.280 1.00 91.56 81 ALA A N 1
ATOM 600 C CA . ALA A 1 81 ? -10.770 -6.915 25.398 1.00 91.56 81 ALA A CA 1
ATOM 601 C C . ALA A 1 81 ? -9.492 -6.117 25.080 1.00 91.56 81 ALA A C 1
ATOM 603 O O . ALA A 1 81 ? -9.270 -5.718 23.935 1.00 91.56 81 ALA A O 1
ATOM 604 N N . ALA A 1 82 ? -8.618 -5.919 26.074 1.00 93.12 82 ALA A N 1
ATOM 605 C CA . ALA A 1 82 ? -7.334 -5.248 25.877 1.00 93.12 82 ALA A CA 1
ATOM 606 C C . ALA A 1 82 ? -6.396 -6.044 24.954 1.00 93.12 82 ALA A C 1
ATOM 608 O O . ALA A 1 82 ? -5.773 -5.465 24.063 1.00 93.12 82 ALA A O 1
ATOM 609 N N . GLN A 1 83 ? -6.324 -7.367 25.132 1.00 93.38 83 GLN A N 1
ATOM 610 C CA . GLN A 1 83 ? -5.531 -8.250 24.273 1.00 93.38 83 GLN A CA 1
ATOM 611 C C . GLN A 1 83 ? -6.028 -8.240 22.827 1.00 93.38 83 GLN A C 1
ATOM 613 O O . GLN A 1 83 ? -5.219 -8.146 21.905 1.00 93.38 83 GLN A O 1
ATOM 618 N N . GLU A 1 84 ? -7.342 -8.289 22.618 1.00 92.50 84 GLU A N 1
ATOM 619 C CA . GLU A 1 84 ? -7.935 -8.269 21.281 1.00 92.50 84 GLU A CA 1
ATOM 620 C C . GLU A 1 84 ? -7.661 -6.939 20.565 1.00 92.50 84 GLU A C 1
ATOM 622 O O . GLU A 1 84 ? -7.256 -6.928 19.402 1.00 92.50 84 GLU A O 1
ATOM 627 N N . LEU A 1 85 ? -7.770 -5.812 21.277 1.00 94.06 85 LEU A N 1
ATOM 628 C CA . LEU A 1 85 ? -7.419 -4.501 20.736 1.00 94.06 85 LEU A CA 1
ATOM 629 C C . LEU A 1 85 ? -5.925 -4.404 20.390 1.00 94.06 85 LEU A C 1
ATOM 631 O O . LEU A 1 85 ? -5.565 -3.887 19.331 1.00 94.06 85 LEU A O 1
ATOM 635 N N . GLN A 1 86 ? -5.049 -4.926 21.252 1.00 95.31 86 GLN A N 1
ATOM 636 C CA . GLN A 1 86 ? -3.613 -4.978 20.986 1.00 95.31 86 GLN A CA 1
ATOM 637 C C . GLN A 1 86 ? -3.299 -5.857 19.767 1.00 95.31 86 GLN A C 1
ATOM 639 O O . GLN A 1 86 ? -2.463 -5.487 18.943 1.00 95.31 86 GLN A O 1
ATOM 644 N N . GLN A 1 87 ? -3.986 -6.989 19.611 1.00 93.94 87 GLN A N 1
ATOM 645 C CA . GLN A 1 87 ? -3.813 -7.880 18.467 1.00 93.94 87 GLN A CA 1
ATOM 646 C C . GLN A 1 87 ? -4.303 -7.240 17.162 1.00 93.94 87 GLN A C 1
ATOM 648 O O . GLN A 1 87 ? -3.613 -7.336 16.148 1.00 93.94 87 GLN A O 1
ATOM 653 N N . GLN A 1 88 ? -5.436 -6.533 17.185 1.00 93.31 88 GLN A N 1
ATOM 654 C CA . GLN A 1 88 ? -5.927 -5.777 16.029 1.00 93.31 88 GLN A CA 1
ATOM 655 C C . GLN A 1 88 ? -4.949 -4.671 15.618 1.00 93.31 88 GLN A C 1
ATOM 657 O O . GLN A 1 88 ? -4.642 -4.532 14.435 1.00 93.31 88 GLN A O 1
ATOM 662 N N . GLN A 1 89 ? -4.405 -3.922 16.582 1.00 96.19 89 GLN A N 1
ATOM 663 C CA . GLN A 1 89 ? -3.392 -2.900 16.304 1.00 96.19 89 GLN A CA 1
ATOM 664 C C . GLN A 1 89 ? -2.098 -3.510 15.750 1.00 96.19 89 GLN A C 1
ATOM 666 O O . GLN A 1 89 ? -1.541 -2.995 14.781 1.00 96.19 89 GLN A O 1
ATOM 671 N N . ALA A 1 90 ? -1.637 -4.628 16.316 1.00 97.25 90 ALA A N 1
ATOM 672 C CA . ALA A 1 90 ? -0.455 -5.335 15.831 1.00 97.25 90 ALA A CA 1
ATOM 673 C C . ALA A 1 90 ? -0.652 -5.862 14.401 1.00 97.25 90 ALA A C 1
ATOM 675 O O . ALA A 1 90 ? 0.244 -5.729 13.568 1.00 97.25 90 ALA A O 1
ATOM 676 N N . LEU A 1 91 ? -1.833 -6.407 14.093 1.00 97.19 91 LEU A N 1
ATOM 677 C CA . LEU A 1 91 ? -2.181 -6.857 12.748 1.00 97.19 91 LEU A CA 1
ATOM 678 C C . LEU A 1 91 ? -2.236 -5.687 11.759 1.00 97.19 91 LEU A C 1
ATOM 680 O O . LEU A 1 91 ? -1.690 -5.796 10.664 1.00 97.19 91 LEU A O 1
ATOM 684 N N . ALA A 1 92 ? -2.843 -4.563 12.146 1.00 97.56 92 ALA A N 1
ATOM 685 C CA . ALA A 1 92 ? -2.894 -3.364 11.313 1.00 97.56 92 ALA A CA 1
ATOM 686 C C . ALA A 1 92 ? -1.485 -2.826 11.008 1.00 97.56 92 ALA A C 1
ATOM 688 O O . ALA A 1 92 ? -1.178 -2.506 9.858 1.00 97.56 92 ALA A O 1
ATOM 689 N N . LEU A 1 93 ? -0.599 -2.795 12.009 1.00 98.25 93 LEU A N 1
ATOM 690 C CA . LEU A 1 93 ? 0.796 -2.396 11.825 1.00 98.25 93 LEU A CA 1
ATOM 691 C C . LEU A 1 93 ? 1.552 -3.375 10.916 1.00 98.25 93 LEU A C 1
ATOM 693 O O . LEU A 1 93 ? 2.282 -2.945 10.024 1.00 98.25 93 LEU A O 1
ATOM 697 N N . ALA A 1 94 ? 1.352 -4.683 11.094 1.00 98.00 94 ALA A N 1
ATOM 698 C CA . ALA A 1 94 ? 1.964 -5.703 10.246 1.00 98.00 94 ALA A CA 1
ATOM 699 C C . ALA A 1 94 ? 1.511 -5.576 8.781 1.00 98.00 94 ALA A C 1
ATOM 701 O O . ALA A 1 94 ? 2.338 -5.613 7.870 1.00 98.00 94 ALA A O 1
ATOM 702 N N . GLN A 1 95 ? 0.215 -5.347 8.544 1.00 97.38 95 GLN A N 1
ATOM 703 C CA . GLN A 1 95 ? -0.325 -5.101 7.203 1.00 97.38 95 GLN A CA 1
ATOM 704 C C . GLN A 1 95 ? 0.254 -3.826 6.582 1.00 97.38 95 GLN A C 1
ATOM 706 O O . GLN A 1 95 ? 0.633 -3.827 5.410 1.00 97.38 95 GLN A O 1
ATOM 711 N N . GLN A 1 96 ? 0.379 -2.749 7.361 1.00 97.75 96 GLN A N 1
ATOM 712 C CA . GLN A 1 96 ? 0.989 -1.505 6.896 1.00 97.75 96 GLN A CA 1
ATOM 713 C C . GLN A 1 96 ? 2.458 -1.707 6.504 1.00 97.75 96 GLN A C 1
ATOM 715 O O . GLN A 1 96 ? 2.878 -1.250 5.440 1.00 97.75 96 GLN A O 1
ATOM 720 N N . GLN A 1 97 ? 3.233 -2.421 7.323 1.00 97.81 97 GLN A N 1
ATOM 721 C CA . GLN A 1 97 ? 4.629 -2.743 7.018 1.00 97.81 97 GLN A CA 1
ATOM 722 C C . GLN A 1 97 ? 4.745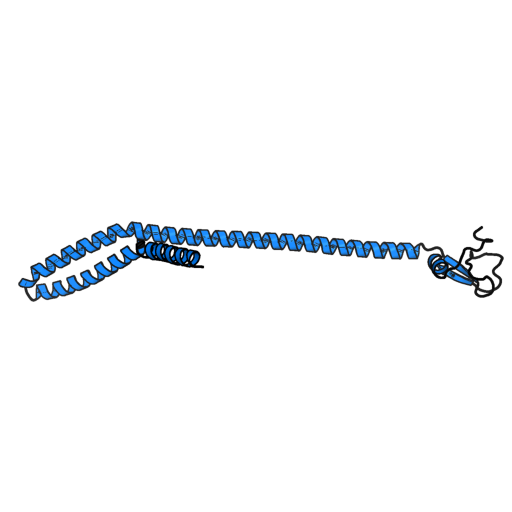 -3.602 5.758 1.00 97.81 97 GLN A C 1
ATOM 724 O O . GLN A 1 97 ? 5.585 -3.325 4.902 1.00 97.81 97 GLN A O 1
ATOM 729 N N . GLN A 1 98 ? 3.879 -4.602 5.599 1.00 97.62 98 GLN A N 1
ATOM 730 C CA . GLN A 1 98 ? 3.861 -5.441 4.404 1.00 97.62 98 GLN A CA 1
ATOM 731 C C . GLN A 1 98 ? 3.524 -4.627 3.146 1.00 97.62 98 GLN A C 1
ATOM 733 O O . GLN A 1 98 ? 4.177 -4.791 2.115 1.00 97.62 98 GLN A O 1
ATOM 738 N N . ALA A 1 99 ? 2.558 -3.707 3.226 1.00 98.06 99 ALA A N 1
ATOM 739 C CA . ALA A 1 99 ? 2.219 -2.814 2.122 1.00 98.06 99 ALA A CA 1
ATOM 740 C C . ALA A 1 99 ? 3.385 -1.877 1.757 1.00 98.06 99 ALA A C 1
ATOM 742 O O . ALA A 1 99 ? 3.684 -1.698 0.577 1.00 98.06 99 ALA A O 1
ATOM 743 N N . GLN A 1 100 ? 4.088 -1.328 2.753 1.00 97.75 100 GLN A N 1
ATOM 744 C CA . GLN A 1 100 ? 5.278 -0.499 2.531 1.00 97.75 100 GLN A CA 1
ATOM 745 C C . GLN A 1 100 ? 6.418 -1.291 1.882 1.00 97.75 100 GLN A C 1
ATOM 747 O O . GLN A 1 100 ? 7.034 -0.808 0.934 1.00 97.75 100 GLN A O 1
ATOM 752 N N . GLN A 1 101 ? 6.677 -2.517 2.344 1.00 97.62 101 GLN A N 1
ATOM 753 C CA . GLN A 1 101 ? 7.694 -3.392 1.754 1.00 97.62 101 GLN A CA 1
ATOM 754 C C . GLN A 1 101 ? 7.350 -3.760 0.307 1.00 97.62 101 GLN A C 1
ATOM 756 O O . GLN A 1 101 ? 8.218 -3.702 -0.564 1.00 97.62 101 GLN A O 1
ATOM 761 N N . ALA A 1 102 ? 6.085 -4.081 0.024 1.00 97.94 102 ALA A N 1
ATOM 762 C CA . ALA A 1 102 ? 5.627 -4.368 -1.331 1.00 97.94 102 ALA A CA 1
ATOM 763 C C . ALA A 1 102 ? 5.779 -3.147 -2.255 1.00 97.94 102 ALA A C 1
ATOM 765 O O . ALA A 1 102 ? 6.290 -3.281 -3.367 1.00 97.94 102 ALA A O 1
ATOM 766 N N . ALA A 1 103 ? 5.408 -1.954 -1.782 1.00 98.12 103 ALA A N 1
ATOM 767 C CA . ALA A 1 103 ? 5.582 -0.712 -2.531 1.00 98.12 103 ALA A CA 1
ATOM 768 C C . ALA A 1 103 ? 7.067 -0.397 -2.790 1.00 98.12 103 ALA A C 1
ATOM 770 O O . ALA A 1 103 ? 7.432 -0.020 -3.903 1.00 98.12 103 ALA A O 1
ATOM 771 N N . ALA A 1 104 ? 7.938 -0.606 -1.798 1.00 98.31 104 ALA A N 1
ATOM 772 C CA . ALA A 1 104 ? 9.379 -0.420 -1.949 1.00 98.31 104 ALA A CA 1
ATOM 773 C C . ALA A 1 104 ? 9.982 -1.397 -2.974 1.00 98.31 104 ALA A C 1
ATOM 775 O O . ALA A 1 104 ? 10.779 -0.987 -3.819 1.00 98.31 104 ALA A O 1
ATOM 776 N N . LEU A 1 105 ? 9.564 -2.668 -2.952 1.00 98.50 105 LEU A N 1
ATOM 777 C CA . LEU A 1 105 ? 10.011 -3.667 -3.923 1.00 98.50 105 LEU A CA 1
ATOM 778 C C . LEU A 1 105 ? 9.556 -3.314 -5.345 1.00 98.50 105 LEU A C 1
ATOM 780 O O . LEU A 1 105 ? 10.354 -3.380 -6.278 1.00 98.50 105 LEU A O 1
ATOM 784 N N . GLN A 1 106 ? 8.301 -2.889 -5.515 1.00 97.81 106 GLN A N 1
ATOM 785 C CA . GLN A 1 106 ? 7.789 -2.436 -6.811 1.00 97.81 106 GLN A CA 1
ATOM 786 C C . GLN A 1 106 ? 8.547 -1.206 -7.323 1.00 97.81 106 GLN A C 1
ATOM 788 O O . GLN A 1 106 ? 8.911 -1.157 -8.497 1.00 97.81 106 GLN A O 1
ATOM 793 N N . ALA A 1 107 ? 8.845 -0.241 -6.449 1.00 98.12 107 ALA A N 1
ATOM 794 C CA . ALA A 1 107 ? 9.639 0.929 -6.811 1.00 98.12 107 ALA A CA 1
ATOM 795 C C . ALA A 1 107 ? 11.060 0.538 -7.251 1.00 98.12 107 ALA A C 1
ATOM 797 O O . ALA A 1 107 ? 11.549 1.036 -8.265 1.00 98.12 107 ALA A O 1
ATOM 798 N N . GLN A 1 108 ? 11.702 -0.397 -6.544 1.00 97.75 108 GLN A N 1
ATOM 799 C CA . GLN A 1 108 ? 13.024 -0.901 -6.914 1.00 97.75 108 GLN A CA 1
ATOM 800 C C . GLN A 1 108 ? 13.000 -1.623 -8.269 1.00 97.75 108 GLN A C 1
ATOM 802 O O . GLN A 1 108 ? 13.870 -1.387 -9.107 1.00 97.75 108 GLN A O 1
ATOM 807 N N . GLN A 1 109 ? 11.993 -2.464 -8.520 1.00 97.62 109 GLN A N 1
ATOM 808 C CA . GLN A 1 109 ? 11.826 -3.143 -9.807 1.00 97.62 109 GLN A CA 1
ATOM 809 C C . GLN A 1 109 ? 11.584 -2.150 -10.948 1.00 97.62 109 GLN A C 1
ATOM 811 O O . GLN A 1 109 ? 12.187 -2.282 -12.011 1.00 97.62 109 GLN A O 1
ATOM 816 N N . ALA A 1 110 ? 10.763 -1.119 -10.726 1.00 97.88 110 ALA A N 1
ATOM 817 C CA . ALA A 1 110 ? 10.527 -0.066 -11.710 1.00 97.88 110 ALA A CA 1
ATOM 818 C C . ALA A 1 110 ? 11.810 0.720 -12.024 1.00 97.88 110 ALA A C 1
ATOM 820 O O . ALA A 1 110 ? 12.097 0.982 -13.191 1.00 97.88 110 ALA A O 1
ATOM 821 N N . GLN A 1 111 ? 12.620 1.040 -11.010 1.00 97.62 111 GLN A N 1
ATOM 822 C CA . GLN A 1 111 ? 13.921 1.687 -11.201 1.00 97.62 111 GLN A CA 1
ATOM 823 C C . GLN A 1 111 ? 14.892 0.804 -11.991 1.00 97.62 111 GLN A C 1
ATOM 825 O O . GLN A 1 111 ? 15.545 1.293 -12.911 1.00 97.62 111 GLN A O 1
ATOM 830 N N . GLN A 1 112 ? 14.968 -0.493 -11.680 1.00 97.56 112 GLN A N 1
ATOM 831 C CA . GLN A 1 112 ? 15.809 -1.435 -12.424 1.00 97.56 112 GLN A CA 1
ATOM 832 C C . GLN A 1 112 ? 15.352 -1.576 -13.878 1.00 97.56 112 GLN A C 1
ATOM 834 O O . GLN A 1 112 ? 16.179 -1.528 -14.786 1.00 97.56 112 GLN A O 1
ATOM 839 N N . ALA A 1 113 ? 14.044 -1.692 -14.117 1.00 97.75 113 ALA A N 1
ATOM 840 C CA . ALA A 1 113 ? 13.486 -1.756 -15.463 1.00 97.75 113 ALA A CA 1
ATOM 841 C C . ALA A 1 113 ? 13.777 -0.473 -16.257 1.00 97.75 113 ALA A C 1
ATOM 843 O O . ALA A 1 113 ? 14.220 -0.551 -17.402 1.00 97.75 113 ALA A O 1
ATOM 844 N N . ALA A 1 114 ? 13.604 0.699 -15.639 1.00 97.81 114 ALA A N 1
ATOM 845 C CA . ALA A 1 114 ? 13.924 1.983 -16.255 1.00 97.81 114 ALA A CA 1
ATOM 846 C C . ALA A 1 114 ? 15.424 2.114 -16.568 1.00 97.81 114 ALA A C 1
ATOM 848 O O . ALA A 1 114 ? 15.788 2.560 -17.656 1.00 97.81 114 ALA A O 1
ATOM 849 N N . ALA A 1 115 ? 16.302 1.677 -15.659 1.00 98.06 115 ALA A N 1
ATOM 850 C CA . ALA A 1 115 ? 17.746 1.678 -15.882 1.00 98.06 115 ALA A CA 1
ATOM 851 C C . ALA A 1 115 ? 18.144 0.753 -17.043 1.00 98.06 115 ALA A C 1
ATOM 853 O O . ALA A 1 115 ? 18.946 1.135 -17.895 1.00 98.06 115 ALA A O 1
ATOM 854 N N . LEU A 1 116 ? 17.541 -0.437 -17.118 1.00 98.19 116 LEU A N 1
ATOM 855 C CA . LEU A 1 116 ? 17.801 -1.400 -18.185 1.00 98.19 116 LEU A CA 1
ATOM 856 C C . LEU A 1 116 ? 17.320 -0.874 -19.546 1.00 98.19 116 LEU A C 1
ATOM 858 O O . LEU A 1 116 ? 18.039 -0.981 -20.539 1.00 98.19 116 LEU A O 1
ATOM 862 N N . GLN A 1 117 ? 16.148 -0.234 -19.589 1.00 97.31 117 GLN A N 1
ATOM 863 C CA . GLN A 1 117 ? 15.646 0.439 -20.791 1.00 97.31 117 GLN A CA 1
ATOM 864 C C . GLN A 1 117 ? 16.547 1.602 -21.217 1.00 97.31 117 GLN A C 1
ATOM 866 O O . GLN A 1 117 ? 16.873 1.720 -22.398 1.00 97.31 117 GLN A O 1
ATOM 871 N N . ALA A 1 118 ? 17.003 2.430 -20.274 1.00 97.44 118 ALA A N 1
ATOM 872 C CA . ALA A 1 118 ? 17.923 3.527 -20.565 1.00 97.44 118 ALA A CA 1
ATOM 873 C C . ALA A 1 118 ? 19.259 3.014 -21.128 1.00 97.44 118 ALA A C 1
ATOM 875 O O . ALA A 1 118 ? 19.775 3.566 -22.100 1.00 97.44 118 ALA A O 1
ATOM 876 N N . GLN A 1 119 ? 19.791 1.919 -20.576 1.00 97.19 119 GLN A N 1
ATOM 877 C CA . GLN A 1 119 ? 21.019 1.298 -21.068 1.00 97.19 119 GLN A CA 1
ATOM 878 C C . GLN A 1 119 ? 20.852 0.746 -22.492 1.00 97.19 119 GLN A C 1
ATOM 880 O O . GLN A 1 119 ? 21.726 0.947 -23.336 1.00 97.19 119 GLN A O 1
ATOM 885 N N . GLN A 1 120 ? 19.722 0.097 -22.787 1.00 97.00 120 GLN A N 1
ATOM 886 C CA . GLN A 1 120 ? 19.411 -0.387 -24.136 1.00 97.00 120 GLN A CA 1
ATOM 887 C C . GLN A 1 120 ? 19.254 0.763 -25.137 1.00 97.00 120 GLN A C 1
ATOM 889 O O . GLN A 1 120 ? 19.808 0.698 -26.234 1.00 97.00 120 GLN A O 1
ATOM 894 N N . ALA A 1 121 ? 18.557 1.836 -24.758 1.00 97.12 121 ALA A N 1
ATOM 895 C CA . ALA A 1 121 ? 18.407 3.021 -25.598 1.00 97.12 121 ALA A CA 1
ATOM 896 C C . ALA A 1 121 ? 19.765 3.673 -25.905 1.00 97.12 121 ALA A C 1
ATOM 898 O O . ALA A 1 121 ? 20.055 3.973 -27.064 1.00 97.12 121 ALA A O 1
ATOM 899 N N . ALA A 1 122 ? 20.630 3.819 -24.896 1.00 96.81 122 ALA A N 1
ATOM 900 C CA . ALA A 1 122 ? 21.979 4.347 -25.074 1.00 96.81 122 ALA A CA 1
ATOM 901 C C . ALA A 1 122 ? 22.834 3.450 -25.989 1.00 96.81 122 ALA A C 1
ATOM 903 O O . ALA A 1 122 ? 23.543 3.952 -26.861 1.00 96.81 122 ALA A O 1
ATOM 904 N N . ALA A 1 123 ? 22.734 2.124 -25.845 1.00 96.81 123 ALA A N 1
ATOM 905 C CA . ALA A 1 123 ? 23.440 1.175 -26.704 1.00 96.81 123 ALA A CA 1
ATOM 906 C C . ALA A 1 123 ? 22.983 1.265 -28.171 1.00 96.81 123 ALA A C 1
ATOM 908 O O . ALA A 1 123 ? 23.821 1.281 -29.073 1.00 96.81 123 ALA A O 1
ATOM 909 N N . LEU A 1 124 ? 21.673 1.381 -28.419 1.00 97.06 124 LEU A N 1
ATOM 910 C CA . LEU A 1 124 ? 21.125 1.560 -29.767 1.00 97.06 124 LEU A CA 1
ATOM 911 C C . LEU A 1 124 ? 21.593 2.875 -30.401 1.00 97.06 124 LEU A C 1
ATOM 913 O O . LEU A 1 124 ? 22.003 2.886 -31.561 1.00 97.06 124 LEU A O 1
ATOM 917 N N . GLN A 1 125 ? 21.593 3.971 -29.639 1.00 96.06 125 GLN A N 1
ATOM 918 C CA . GLN A 1 125 ? 22.107 5.258 -30.114 1.00 96.06 125 GLN A CA 1
ATOM 919 C C . GLN A 1 125 ? 23.602 5.188 -30.446 1.00 96.06 125 GLN A C 1
ATOM 921 O O . GLN A 1 125 ? 24.023 5.678 -31.495 1.00 96.06 125 GLN A O 1
ATOM 926 N N . ALA A 1 126 ? 24.403 4.530 -29.603 1.00 96.00 126 ALA A N 1
ATOM 927 C CA . ALA A 1 126 ? 25.827 4.335 -29.857 1.00 96.00 126 ALA A CA 1
ATOM 928 C C . ALA A 1 126 ? 26.082 3.507 -31.130 1.00 96.00 126 ALA A C 1
ATOM 930 O O . ALA A 1 126 ? 26.950 3.860 -31.928 1.00 96.00 126 ALA A O 1
ATOM 931 N N . GLN A 1 127 ? 25.300 2.446 -31.363 1.00 95.75 127 GLN A N 1
ATOM 932 C CA . GLN A 1 127 ? 25.395 1.639 -32.586 1.00 95.75 127 GLN A CA 1
ATOM 933 C C . GLN A 1 127 ? 25.042 2.446 -33.841 1.00 95.75 127 GLN A C 1
ATOM 935 O O . GLN A 1 127 ? 25.759 2.365 -34.838 1.00 95.75 127 GLN A O 1
ATOM 940 N N . GLN A 1 128 ? 23.981 3.256 -33.795 1.00 95.31 128 GLN A N 1
ATOM 941 C CA . GLN A 1 128 ? 23.601 4.123 -34.914 1.00 95.31 128 GLN A CA 1
ATOM 942 C C . GLN A 1 128 ? 24.683 5.167 -35.212 1.00 95.31 128 GLN A C 1
ATOM 944 O O . GLN A 1 128 ? 25.057 5.350 -36.370 1.00 95.31 128 GLN A O 1
ATOM 949 N N . ALA A 1 129 ? 25.238 5.806 -34.179 1.00 94.94 129 ALA A N 1
ATOM 950 C CA . ALA A 1 129 ? 26.331 6.761 -34.338 1.00 94.94 129 ALA A CA 1
ATOM 951 C C . ALA A 1 129 ? 27.580 6.103 -34.951 1.00 94.94 129 ALA A C 1
ATOM 953 O O . ALA A 1 129 ? 28.172 6.653 -35.881 1.00 94.94 129 ALA A O 1
ATOM 954 N N . ALA A 1 130 ? 27.945 4.902 -34.491 1.00 94.38 130 ALA A N 1
ATOM 955 C CA . ALA A 1 130 ? 29.063 4.144 -35.046 1.00 94.38 130 ALA A CA 1
ATOM 956 C C . ALA A 1 130 ? 28.829 3.752 -36.516 1.00 94.38 130 ALA A C 1
ATOM 958 O O . ALA A 1 130 ? 29.742 3.869 -37.333 1.00 94.38 130 ALA A O 1
ATOM 959 N N . ALA A 1 131 ? 27.608 3.343 -36.878 1.00 93.56 131 ALA A N 1
ATOM 960 C CA . ALA A 1 131 ? 27.248 3.019 -38.259 1.00 93.56 131 ALA A CA 1
ATOM 961 C C . ALA A 1 131 ? 27.346 4.244 -39.184 1.00 93.56 131 ALA A C 1
ATOM 963 O O . ALA A 1 131 ? 27.923 4.150 -40.269 1.00 93.56 131 ALA A O 1
ATOM 964 N N . LEU A 1 132 ? 26.862 5.409 -38.738 1.00 93.50 132 LEU A N 1
ATOM 965 C CA . LEU A 1 132 ? 26.976 6.666 -39.487 1.00 93.50 132 LEU A CA 1
ATOM 966 C C . LEU A 1 132 ? 28.439 7.080 -39.684 1.00 93.50 132 LEU A C 1
ATOM 968 O O . LEU A 1 132 ? 28.830 7.447 -40.791 1.00 93.50 132 LEU A O 1
ATOM 972 N N . GLN A 1 133 ? 29.267 6.971 -38.641 1.00 92.75 133 GLN A N 1
ATOM 973 C CA . GLN A 1 133 ? 30.701 7.256 -38.742 1.00 92.75 133 GLN A CA 1
ATOM 974 C C . GLN A 1 133 ? 31.413 6.289 -39.695 1.00 92.75 133 GLN A C 1
ATOM 976 O O . GLN A 1 133 ? 32.245 6.715 -40.498 1.00 92.75 133 GLN A O 1
ATOM 981 N N . ALA A 1 134 ? 31.078 4.997 -39.647 1.00 90.44 134 ALA A N 1
ATOM 982 C CA . ALA A 1 134 ? 31.629 4.005 -40.565 1.00 90.44 134 ALA A CA 1
ATOM 983 C C . ALA A 1 134 ? 31.251 4.314 -42.021 1.00 90.44 134 ALA A C 1
ATOM 985 O O . ALA A 1 134 ? 32.113 4.261 -42.898 1.00 90.44 134 ALA A O 1
ATOM 986 N N . GLN A 1 135 ? 29.999 4.707 -42.274 1.00 89.19 135 GLN A N 1
ATOM 987 C CA . GLN A 1 135 ? 29.533 5.088 -43.606 1.00 89.19 135 GLN A CA 1
ATOM 988 C C . GLN A 1 135 ? 30.229 6.358 -44.115 1.00 89.19 135 GLN A C 1
ATOM 990 O O . GLN A 1 135 ? 30.695 6.385 -45.250 1.00 89.19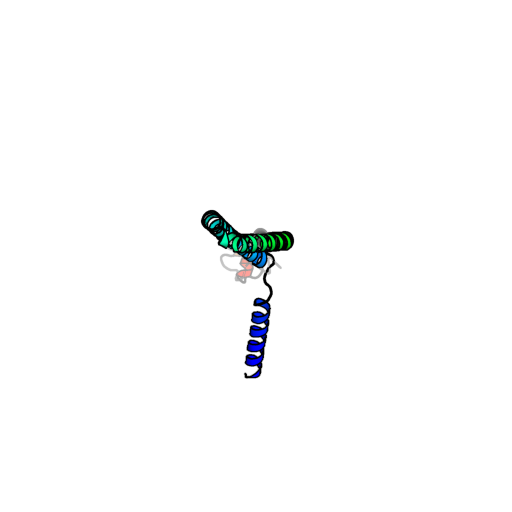 135 GLN A O 1
ATOM 995 N N . GLN A 1 136 ? 30.385 7.383 -43.271 1.00 88.44 136 GLN A N 1
ATOM 996 C CA . GLN A 1 136 ? 31.135 8.596 -43.620 1.00 88.44 136 GLN A CA 1
ATOM 997 C C . GLN A 1 136 ? 32.603 8.291 -43.941 1.00 88.44 136 GLN A C 1
ATOM 999 O O . GLN A 1 136 ? 33.140 8.806 -44.920 1.00 88.44 136 GLN A O 1
ATOM 1004 N N . LYS A 1 137 ? 33.248 7.421 -43.154 1.00 89.06 137 LYS A N 1
ATOM 1005 C CA . LYS A 1 137 ? 34.639 7.012 -43.383 1.00 89.06 137 LYS A CA 1
ATOM 1006 C C . LYS A 1 137 ? 34.797 6.182 -44.660 1.00 89.06 137 LYS A C 1
ATOM 1008 O O . LYS A 1 137 ? 35.792 6.346 -45.359 1.00 89.06 137 LYS A O 1
ATOM 1013 N N . ALA A 1 138 ? 33.830 5.321 -44.977 1.00 82.94 138 ALA A N 1
ATOM 1014 C CA . ALA A 1 138 ? 33.808 4.574 -46.233 1.00 82.94 138 ALA A CA 1
ATOM 1015 C C . ALA A 1 138 ? 33.693 5.515 -47.442 1.00 82.94 138 ALA A C 1
ATOM 1017 O O . ALA A 1 138 ? 34.480 5.388 -48.373 1.00 82.94 138 ALA A O 1
ATOM 1018 N N . SER A 1 139 ? 32.798 6.508 -47.390 1.00 81.88 139 SER A N 1
ATOM 1019 C CA . SER A 1 139 ? 32.667 7.521 -48.446 1.00 81.88 139 SER A CA 1
ATOM 1020 C C . SER A 1 139 ? 33.908 8.412 -48.576 1.00 81.88 139 SER A C 1
ATOM 1022 O O . SER A 1 139 ? 34.281 8.781 -49.683 1.00 81.88 139 SER A O 1
ATOM 1024 N N . ALA A 1 140 ? 34.569 8.751 -47.463 1.00 83.81 140 ALA A N 1
ATOM 1025 C CA . ALA A 1 140 ? 35.790 9.563 -47.475 1.00 83.81 140 ALA A CA 1
ATOM 1026 C C . ALA A 1 140 ? 37.008 8.819 -48.053 1.00 83.81 140 ALA A C 1
ATOM 1028 O O . ALA A 1 140 ? 37.907 9.452 -48.598 1.00 83.81 140 ALA A O 1
ATOM 1029 N N . ASN A 1 141 ? 37.032 7.489 -47.939 1.00 87.19 141 ASN A N 1
ATOM 1030 C CA . ASN A 1 141 ? 38.086 6.636 -48.490 1.00 87.19 141 ASN A CA 1
ATOM 1031 C C . ASN A 1 141 ? 37.762 6.105 -49.898 1.00 87.19 141 ASN A C 1
ATOM 1033 O O . ASN A 1 141 ? 38.529 5.295 -50.420 1.00 87.19 141 ASN A O 1
ATOM 1037 N N . ASP A 1 142 ? 36.643 6.516 -50.506 1.00 89.19 142 ASP A N 1
ATOM 1038 C CA . ASP A 1 142 ? 36.255 6.056 -51.838 1.00 89.19 142 ASP A CA 1
ATOM 1039 C C . ASP A 1 142 ? 37.197 6.647 -52.907 1.00 89.19 142 ASP A C 1
ATOM 1041 O O . ASP A 1 142 ? 37.296 7.875 -53.027 1.00 89.19 142 ASP A O 1
ATOM 1045 N N . PRO A 1 143 ? 37.924 5.819 -53.683 1.00 89.75 143 PRO A N 1
ATOM 1046 C CA . PRO A 1 143 ? 38.870 6.314 -54.672 1.00 89.75 143 PRO A CA 1
ATOM 1047 C C . PRO A 1 143 ? 38.186 7.166 -55.741 1.00 89.75 143 PRO A C 1
ATOM 1049 O O . PRO A 1 143 ? 37.178 6.767 -56.320 1.00 89.75 143 PRO A O 1
ATOM 1052 N N . ILE A 1 144 ? 38.770 8.316 -56.071 1.00 92.00 144 ILE A N 1
ATOM 1053 C CA . ILE A 1 144 ? 38.282 9.142 -57.178 1.00 92.00 144 ILE A CA 1
ATOM 1054 C C . ILE A 1 144 ? 38.710 8.530 -58.515 1.00 92.00 144 ILE A C 1
ATOM 1056 O O . ILE A 1 144 ? 39.892 8.274 -58.754 1.00 92.00 144 ILE A O 1
ATOM 1060 N N . VAL A 1 145 ? 37.737 8.334 -59.404 1.00 92.12 145 VAL A N 1
ATOM 1061 C CA . VAL A 1 145 ? 37.923 7.891 -60.788 1.00 92.12 145 VAL A CA 1
ATOM 1062 C C . VAL A 1 145 ? 37.389 8.929 -61.764 1.00 92.12 145 VAL A C 1
ATOM 1064 O O . VAL A 1 145 ? 36.606 9.812 -61.415 1.00 92.12 145 VAL A O 1
ATOM 1067 N N . TYR A 1 146 ? 37.824 8.828 -63.014 1.00 91.44 146 TYR A N 1
ATOM 1068 C CA . TYR A 1 146 ? 37.550 9.834 -64.030 1.00 91.44 146 TYR A CA 1
ATOM 1069 C C . TYR A 1 146 ? 36.667 9.251 -65.124 1.00 91.44 146 TYR A C 1
ATOM 1071 O O . TYR A 1 146 ? 36.970 8.201 -65.699 1.00 91.44 146 TYR A O 1
ATOM 1079 N N . ILE A 1 147 ? 35.563 9.937 -65.408 1.00 89.88 147 ILE A N 1
ATOM 1080 C CA . ILE A 1 147 ? 34.637 9.588 -66.484 1.00 89.88 147 ILE A CA 1
ATOM 1081 C C . ILE A 1 147 ? 34.805 10.614 -67.614 1.00 89.88 147 ILE A C 1
ATOM 1083 O O . ILE A 1 147 ? 34.667 11.812 -67.360 1.00 89.88 147 ILE A O 1
ATOM 1087 N N . PRO A 1 148 ? 35.091 10.186 -68.852 1.00 87.50 148 PRO A N 1
ATOM 1088 C CA . PRO A 1 148 ? 35.213 11.092 -69.990 1.00 87.50 148 PRO A CA 1
ATOM 1089 C C . PRO A 1 148 ? 33.859 11.708 -70.370 1.00 87.50 148 PRO A C 1
ATOM 1091 O O . PRO A 1 148 ? 32.838 11.019 -70.396 1.00 87.50 148 PRO A O 1
ATOM 1094 N N . ALA A 1 149 ? 33.854 13.008 -70.683 1.00 80.31 149 ALA A N 1
ATOM 1095 C CA . ALA A 1 149 ? 32.634 13.761 -70.997 1.00 80.31 149 ALA A CA 1
ATOM 1096 C C . ALA A 1 149 ? 32.019 13.361 -72.349 1.00 80.31 149 ALA A C 1
ATOM 1098 O O . ALA A 1 149 ? 30.804 13.406 -72.527 1.00 80.31 149 ALA A O 1
ATOM 1099 N N . THR A 1 150 ? 32.856 12.946 -73.301 1.00 70.50 150 THR A N 1
ATOM 1100 C CA . THR A 1 150 ? 32.433 12.448 -74.613 1.00 70.50 150 THR A CA 1
ATOM 1101 C C . THR A 1 150 ? 33.346 11.295 -75.040 1.00 70.50 150 THR A C 1
ATOM 1103 O O . THR A 1 150 ? 34.563 11.391 -74.912 1.00 70.50 150 THR A O 1
ATOM 1106 N N . GLY A 1 151 ? 32.771 10.197 -75.547 1.00 62.34 151 GLY A N 1
ATOM 1107 C CA . GLY A 1 151 ? 33.505 9.284 -76.436 1.00 62.34 151 GLY A CA 1
ATOM 1108 C C . GLY A 1 151 ? 34.003 7.921 -75.927 1.00 62.34 151 GLY A C 1
ATOM 1109 O O . GLY A 1 151 ? 34.557 7.208 -76.751 1.00 62.34 151 GLY A O 1
ATOM 1110 N N . ASP A 1 152 ? 33.787 7.492 -74.676 1.00 59.97 152 ASP A N 1
ATOM 1111 C CA . ASP A 1 152 ? 34.410 6.240 -74.156 1.00 59.97 152 ASP A CA 1
ATOM 1112 C C . ASP A 1 152 ? 33.423 5.245 -73.480 1.00 59.97 152 ASP A C 1
ATOM 1114 O O . ASP A 1 152 ? 33.814 4.334 -72.744 1.00 59.97 152 ASP A O 1
ATOM 1118 N N . GLY A 1 153 ? 32.119 5.363 -73.765 1.00 65.88 153 GLY A N 1
ATOM 1119 C CA . GLY A 1 153 ? 31.094 4.399 -73.326 1.00 65.88 153 GLY A CA 1
ATOM 1120 C C . GLY A 1 153 ? 30.919 4.284 -71.800 1.00 65.88 153 GLY A C 1
ATOM 1121 O O . GLY A 1 153 ? 31.268 5.188 -71.039 1.00 65.88 153 GLY A O 1
ATOM 1122 N N . ASN A 1 154 ? 30.344 3.166 -71.334 1.00 82.81 154 ASN A N 1
ATOM 1123 C CA . ASN A 1 154 ? 30.088 2.862 -69.913 1.00 82.81 154 ASN A CA 1
ATOM 1124 C C . ASN A 1 154 ? 31.378 2.523 -69.129 1.00 82.81 154 ASN A C 1
ATOM 1126 O O . ASN A 1 154 ? 31.390 1.574 -68.350 1.00 82.81 154 ASN A O 1
ATOM 1130 N N . ARG A 1 155 ? 32.494 3.242 -69.326 1.00 89.88 155 ARG A N 1
ATOM 1131 C CA . ARG A 1 155 ? 33.769 2.958 -68.639 1.00 89.88 155 ARG A CA 1
ATOM 1132 C C . ARG A 1 155 ? 34.257 4.096 -67.741 1.00 89.88 155 ARG A C 1
ATOM 1134 O O . ARG A 1 155 ? 33.892 5.250 -67.953 1.00 89.88 155 ARG A O 1
ATOM 1141 N N . TYR A 1 156 ? 35.054 3.753 -66.724 1.00 91.94 156 TYR A N 1
ATOM 1142 C CA . TYR A 1 156 ? 35.785 4.698 -65.867 1.00 91.94 156 TYR A CA 1
ATOM 1143 C C . TYR A 1 156 ? 37.307 4.498 -65.981 1.00 91.94 156 TYR A C 1
ATOM 1145 O O . TYR A 1 156 ? 37.788 3.405 -66.302 1.00 91.94 156 TYR A O 1
ATOM 1153 N N . HIS A 1 157 ? 38.065 5.571 -65.743 1.00 91.38 157 HIS A N 1
ATOM 1154 C CA . HIS A 1 157 ? 39.487 5.690 -66.071 1.00 91.38 157 HIS A CA 1
ATOM 1155 C C . HIS A 1 157 ? 40.312 6.300 -64.922 1.00 91.38 157 HIS A C 1
ATOM 1157 O O . HIS A 1 157 ? 39.765 6.892 -63.990 1.00 91.38 157 HIS A O 1
ATOM 1163 N N . THR A 1 158 ? 41.640 6.177 -65.008 1.00 90.44 158 THR A N 1
ATOM 1164 C CA . THR A 1 158 ? 42.588 6.955 -64.192 1.00 90.44 158 THR A CA 1
ATOM 1165 C C . THR A 1 158 ? 42.793 8.354 -64.791 1.00 90.44 158 THR A C 1
ATOM 1167 O O . THR A 1 158 ? 42.509 8.567 -65.971 1.00 90.44 158 THR A O 1
ATOM 1170 N N . ALA A 1 159 ? 43.323 9.299 -64.003 1.00 87.12 159 ALA A N 1
ATOM 1171 C CA . ALA A 1 159 ? 43.492 10.703 -64.409 1.00 87.12 159 ALA A CA 1
ATOM 1172 C C . ALA A 1 159 ? 44.249 10.887 -65.741 1.00 87.12 159 ALA A C 1
ATOM 1174 O O . ALA A 1 159 ? 43.918 11.772 -66.522 1.00 87.12 159 ALA A O 1
ATOM 1175 N N . ASN A 1 160 ? 45.233 10.023 -66.016 1.00 85.06 160 ASN A N 1
ATOM 1176 C CA . ASN A 1 160 ? 46.161 10.153 -67.145 1.00 85.06 160 ASN A CA 1
ATOM 1177 C C . ASN A 1 160 ? 45.953 9.072 -68.223 1.00 85.06 160 ASN A C 1
ATOM 1179 O O . ASN A 1 160 ? 46.901 8.650 -68.888 1.00 85.06 160 ASN A O 1
ATOM 1183 N N . CYS A 1 161 ? 44.730 8.557 -68.385 1.00 88.69 161 CYS A N 1
ATOM 1184 C CA . CYS A 1 161 ? 44.464 7.535 -69.395 1.00 88.69 161 CYS A CA 1
ATOM 1185 C C . CYS A 1 161 ? 44.607 8.098 -70.820 1.00 88.69 161 CYS A C 1
ATOM 1187 O O . CYS A 1 161 ? 43.912 9.033 -71.205 1.00 88.69 161 CYS A O 1
ATOM 1189 N N . ARG A 1 162 ? 45.444 7.457 -71.646 1.00 86.94 162 ARG A N 1
ATOM 1190 C CA . ARG A 1 162 ? 45.724 7.873 -73.035 1.00 86.94 162 ARG A CA 1
ATOM 1191 C C . ARG A 1 162 ? 44.514 7.888 -73.983 1.00 86.94 162 ARG A C 1
ATOM 1193 O O . ARG A 1 162 ? 44.634 8.397 -75.092 1.00 86.94 162 ARG A O 1
ATOM 1200 N N . THR A 1 163 ? 43.398 7.252 -73.617 1.00 82.69 163 THR A N 1
ATOM 1201 C CA . THR A 1 163 ? 42.193 7.186 -74.467 1.00 82.69 163 THR A CA 1
ATOM 1202 C C . THR A 1 163 ? 41.310 8.424 -74.325 1.00 82.69 163 THR A C 1
ATOM 1204 O O . THR A 1 163 ? 40.534 8.720 -75.229 1.00 82.69 163 THR A O 1
ATOM 1207 N N . ILE A 1 164 ? 41.474 9.183 -73.239 1.00 81.88 164 ILE A N 1
ATOM 1208 C CA . ILE A 1 164 ? 40.686 10.377 -72.944 1.00 81.88 164 ILE A CA 1
ATOM 1209 C C . ILE A 1 164 ? 41.205 11.540 -73.793 1.00 81.88 164 ILE A C 1
ATOM 1211 O O . ILE A 1 164 ? 42.339 11.982 -73.622 1.00 81.88 164 ILE A O 1
ATOM 1215 N N . LYS A 1 165 ? 40.369 12.051 -74.703 1.00 74.69 165 LYS A N 1
ATOM 1216 C CA . LYS A 1 165 ? 40.730 13.164 -75.603 1.00 74.69 165 LYS A CA 1
ATOM 1217 C C . LYS A 1 165 ? 40.111 14.507 -75.210 1.00 74.69 165 LYS A C 1
ATOM 1219 O O . LYS A 1 165 ? 40.712 15.543 -75.476 1.00 74.69 165 LYS A O 1
ATOM 1224 N N . HIS A 1 166 ? 38.934 14.502 -74.576 1.00 71.00 166 HIS A N 1
ATOM 1225 C CA . HIS A 1 166 ? 38.169 15.720 -74.287 1.00 71.00 166 HIS A CA 1
ATOM 1226 C C . HIS A 1 166 ? 37.397 15.612 -72.969 1.00 71.00 166 HIS A C 1
ATOM 1228 O O . HIS A 1 166 ? 36.427 14.862 -72.905 1.00 71.00 166 HIS A O 1
ATOM 1234 N N . GLY A 1 167 ? 37.794 16.406 -71.966 1.00 78.81 167 GLY A N 1
ATOM 1235 C CA . GLY A 1 167 ? 37.056 16.638 -70.716 1.00 78.81 167 GLY A CA 1
ATOM 1236 C C . GLY A 1 167 ? 36.837 15.403 -69.828 1.00 78.81 167 GLY A C 1
ATOM 1237 O O . GLY A 1 167 ? 36.477 14.324 -70.289 1.00 78.81 167 GLY A O 1
ATOM 1238 N N . VAL A 1 168 ? 37.000 15.560 -68.515 1.00 87.12 168 VAL A N 1
ATOM 1239 C CA . VAL A 1 168 ? 36.705 14.500 -67.539 1.00 87.12 168 VAL A CA 1
ATOM 1240 C C . VAL A 1 168 ? 35.886 15.038 -66.382 1.00 87.12 168 VAL A C 1
ATOM 1242 O O . VAL A 1 168 ? 36.045 16.190 -65.984 1.00 87.12 168 VAL A O 1
ATOM 1245 N N . VAL A 1 169 ? 35.040 14.179 -65.823 1.00 88.81 169 VAL A N 1
ATOM 1246 C CA . VAL A 1 169 ? 34.351 14.410 -64.556 1.00 88.81 169 VAL A CA 1
ATOM 1247 C C . VAL A 1 169 ? 34.953 13.471 -63.520 1.00 88.81 169 VAL A C 1
ATOM 1249 O O . VAL A 1 169 ? 34.989 12.256 -63.724 1.00 88.81 169 VAL A O 1
ATOM 1252 N N . ALA A 1 170 ? 35.451 14.046 -62.427 1.00 90.94 170 ALA A N 1
ATOM 1253 C CA . ALA A 1 170 ? 35.922 13.297 -61.273 1.00 90.94 170 ALA A CA 1
ATOM 1254 C C . ALA A 1 170 ? 34.715 12.858 -60.440 1.00 90.94 170 ALA A C 1
ATOM 1256 O O . ALA A 1 170 ? 33.932 13.697 -59.995 1.00 90.94 170 ALA A O 1
ATOM 1257 N N . VAL A 1 171 ? 34.564 11.551 -60.245 1.00 90.94 171 VAL A N 1
ATOM 1258 C CA . VAL A 1 171 ? 33.518 10.973 -59.398 1.00 90.94 171 VAL A CA 1
ATOM 1259 C C . VAL A 1 171 ? 34.111 9.886 -58.499 1.00 90.94 171 VAL A C 1
ATOM 1261 O O . VAL A 1 171 ? 35.121 9.282 -58.865 1.00 90.94 171 VAL A O 1
ATOM 1264 N N . PRO A 1 172 ? 33.503 9.588 -57.344 1.00 92.12 172 PRO A N 1
ATOM 1265 C CA . PRO A 1 172 ? 33.891 8.439 -56.534 1.00 92.12 172 PRO A CA 1
ATOM 1266 C C . PRO A 1 172 ? 33.689 7.110 -57.285 1.00 92.12 172 PRO A C 1
ATOM 1268 O O . PRO A 1 172 ? 32.752 6.965 -58.081 1.00 92.12 172 PRO A O 1
ATOM 1271 N N . LEU A 1 173 ? 34.560 6.128 -57.041 1.00 92.19 173 LEU A N 1
ATOM 1272 C CA . LEU A 1 173 ? 34.523 4.813 -57.685 1.00 92.19 173 LEU A CA 1
ATOM 1273 C C . LEU A 1 173 ? 33.190 4.105 -57.433 1.00 92.19 173 LEU A C 1
ATOM 1275 O O . LEU A 1 173 ? 32.616 3.554 -58.376 1.00 92.19 173 LEU A O 1
ATOM 1279 N N . SER A 1 174 ? 32.671 4.155 -56.203 1.00 91.31 174 SER A N 1
ATOM 1280 C CA . SER A 1 174 ? 31.376 3.549 -55.877 1.00 91.31 174 SER A CA 1
ATOM 1281 C C . SER A 1 174 ? 30.236 4.153 -56.703 1.00 91.31 174 SER A C 1
ATOM 1283 O O . SER A 1 174 ? 29.378 3.423 -57.202 1.00 91.31 174 SER A O 1
ATOM 1285 N N . GLN A 1 175 ? 30.263 5.469 -56.944 1.00 90.75 175 GLN A N 1
ATOM 1286 C CA . GLN A 1 175 ? 29.285 6.148 -57.793 1.00 90.75 175 GLN A CA 1
ATOM 1287 C C . GLN A 1 175 ? 29.421 5.707 -59.256 1.00 90.75 175 GLN A C 1
ATOM 1289 O O . GLN A 1 175 ? 28.413 5.422 -59.903 1.00 90.75 175 GLN A O 1
ATOM 1294 N N . ALA A 1 176 ? 30.645 5.591 -59.781 1.00 91.06 176 ALA A N 1
ATOM 1295 C CA . ALA A 1 176 ? 30.867 5.094 -61.139 1.00 91.06 176 ALA A CA 1
ATOM 1296 C C . ALA A 1 176 ? 30.337 3.657 -61.318 1.00 91.06 176 ALA A C 1
ATOM 1298 O O . ALA A 1 176 ? 29.685 3.361 -62.321 1.00 91.06 176 ALA A O 1
ATOM 1299 N N . GLN A 1 177 ? 30.557 2.785 -60.331 1.00 90.56 177 GLN A N 1
ATOM 1300 C CA . GLN A 1 177 ? 30.043 1.413 -60.326 1.00 90.56 177 GLN A CA 1
ATOM 1301 C C . GLN A 1 177 ? 28.513 1.365 -60.211 1.00 90.56 177 GLN A C 1
ATOM 1303 O O . GLN A 1 177 ? 27.875 0.620 -60.951 1.00 90.56 177 GLN A O 1
ATOM 1308 N N . ALA A 1 178 ? 27.911 2.195 -59.352 1.00 90.19 178 ALA A N 1
ATOM 1309 C CA . ALA A 1 178 ? 26.456 2.306 -59.212 1.00 90.19 178 ALA A CA 1
ATOM 1310 C C . ALA A 1 178 ? 25.777 2.800 -60.501 1.00 90.19 178 ALA A C 1
ATOM 1312 O O . ALA A 1 178 ? 24.661 2.394 -60.814 1.00 90.19 178 ALA A O 1
ATOM 1313 N N . MET A 1 179 ? 26.473 3.618 -61.297 1.00 89.75 179 MET A N 1
ATOM 1314 C CA . MET A 1 179 ? 26.046 4.013 -62.646 1.00 89.75 179 MET A CA 1
ATOM 1315 C C . MET A 1 179 ? 26.210 2.893 -63.694 1.00 89.75 179 MET A C 1
ATOM 1317 O O . MET A 1 179 ? 25.987 3.131 -64.881 1.00 89.75 179 MET A O 1
ATOM 1321 N N . GLY A 1 180 ? 26.636 1.690 -63.295 1.00 90.75 180 GLY A N 1
ATOM 1322 C CA . GLY A 1 180 ? 26.858 0.552 -64.188 1.00 90.75 180 GLY A CA 1
ATOM 1323 C C . GLY A 1 180 ? 28.115 0.679 -65.050 1.00 90.75 180 GLY A C 1
ATOM 1324 O O . GLY A 1 180 ? 28.196 0.049 -66.107 1.00 90.75 180 GLY A O 1
ATOM 1325 N N . ARG A 1 181 ? 29.089 1.510 -64.647 1.00 90.50 181 ARG A N 1
ATOM 1326 C CA . ARG A 1 181 ? 30.334 1.682 -65.403 1.00 90.50 181 ARG A CA 1
ATOM 1327 C C . ARG A 1 181 ? 31.372 0.639 -65.016 1.00 90.50 181 ARG A C 1
ATOM 1329 O O . ARG A 1 181 ? 31.585 0.344 -63.845 1.00 90.50 181 ARG A O 1
ATOM 1336 N N . THR A 1 182 ? 32.072 0.128 -66.017 1.00 92.06 182 THR A N 1
ATOM 1337 C CA . THR A 1 182 ? 33.116 -0.895 -65.875 1.00 92.06 182 THR A CA 1
ATOM 1338 C C . THR A 1 182 ? 34.524 -0.290 -65.973 1.00 92.06 182 THR A C 1
ATOM 1340 O O . THR A 1 182 ? 34.692 0.737 -66.633 1.00 92.06 182 THR A O 1
ATOM 1343 N N . PRO A 1 183 ? 35.564 -0.907 -65.390 1.00 93.06 183 PRO A N 1
ATOM 1344 C CA . PRO A 1 183 ? 36.934 -0.409 -65.515 1.00 93.06 183 PRO A CA 1
ATOM 1345 C C . PRO A 1 183 ? 37.417 -0.397 -66.971 1.00 93.06 183 PRO A C 1
ATOM 1347 O O . PRO A 1 183 ? 37.148 -1.314 -67.751 1.00 93.06 183 PRO A O 1
ATOM 1350 N N . CYS A 1 184 ? 38.174 0.630 -67.354 1.00 91.00 184 CYS A N 1
ATOM 1351 C CA . CYS A 1 184 ? 38.836 0.657 -68.653 1.00 91.00 184 CYS A CA 1
ATOM 1352 C C . CYS A 1 184 ? 40.008 -0.338 -68.705 1.00 91.00 184 CYS A C 1
ATOM 1354 O O . CYS A 1 184 ? 41.013 -0.160 -68.021 1.00 91.00 184 CYS A O 1
ATOM 1356 N N . GLY A 1 185 ? 39.940 -1.325 -69.602 1.00 88.44 185 GLY A N 1
ATOM 1357 C CA . GLY A 1 185 ? 40.991 -2.335 -69.807 1.00 88.44 185 GLY A CA 1
ATOM 1358 C C . GLY A 1 185 ? 42.304 -1.827 -70.425 1.00 88.44 185 GLY A C 1
ATOM 1359 O O . GLY A 1 185 ? 43.089 -2.633 -70.915 1.00 88.44 185 GLY A O 1
ATOM 1360 N N . VAL A 1 186 ? 42.532 -0.511 -70.467 1.00 88.31 186 VAL A N 1
ATOM 1361 C CA . VAL A 1 186 ? 43.824 0.100 -70.830 1.00 88.31 186 VAL A CA 1
ATOM 1362 C C . VAL A 1 186 ? 44.528 0.663 -69.596 1.00 88.31 186 VAL A C 1
ATOM 1364 O O . VAL A 1 186 ? 45.736 0.503 -69.480 1.00 88.31 186 VAL A O 1
ATOM 1367 N N . CYS A 1 187 ? 43.801 1.320 -68.685 1.00 88.88 187 CYS A N 1
ATOM 1368 C CA . CYS A 1 187 ? 44.381 1.913 -67.473 1.00 88.88 187 CYS A CA 1
ATOM 1369 C C . CYS A 1 187 ? 44.111 1.123 -66.183 1.00 88.88 187 CYS A C 1
ATOM 1371 O O . CYS A 1 187 ? 44.743 1.416 -65.177 1.00 88.88 187 CYS A O 1
ATOM 1373 N N . TYR A 1 188 ? 43.203 0.144 -66.210 1.00 87.00 188 TYR A N 1
ATOM 1374 C CA . TYR A 1 188 ? 42.900 -0.792 -65.116 1.00 87.00 188 TYR A CA 1
ATOM 1375 C C . TYR A 1 188 ? 43.056 -2.256 -65.576 1.00 87.00 188 TYR A C 1
ATOM 1377 O O . TYR A 1 188 ? 42.287 -3.122 -65.162 1.00 87.00 188 TYR A O 1
ATOM 1385 N N . ARG A 1 189 ? 43.983 -2.503 -66.511 1.00 74.69 189 ARG A N 1
ATOM 1386 C CA . ARG A 1 189 ? 44.304 -3.842 -67.022 1.00 74.69 189 ARG A CA 1
ATOM 1387 C C . ARG A 1 189 ? 45.280 -4.569 -66.111 1.00 74.69 189 ARG A C 1
ATOM 1389 O O . ARG A 1 189 ? 46.133 -3.868 -65.527 1.00 74.69 189 ARG A O 1
#

Foldseek 3Di:
DVVVVVVVVVVVVVVVVVVPPPPQLQNQLVVLVVVLVVLVVVLVVLVVVCVVPVVSVVVNVVSVVVSVVSVVSNVVSVVRSVVRVVVVVVVVVVVVVVVVVVVVVVVVVVVVVVVVVVVVVVVVVVVVVVVVVVVVVCVVPFDKWKDAPDDDPLATAHPDQPVRDHDIDIDGPVVSVVSVHDYDPRHVD

Radius of gyration: 50.45 Å; Cα contacts (8 Å, |Δi|>4): 121; chains: 1; bounding box: 86×46×131 Å

Sequence (189 aa):
MKKLFKLLIVGVFVLAMNTVCYASALTDFQAAQAQVAALTAQVQQAAVLAQADPTQAQNYQLLTVQLAQAQQTMQALQPAAAQELQQQQALALAQQQQAQQAAALQAQQAQQAAALQAQQAAALQAQQAAALQAQQKASANDPIVYIPATGDGNRYHTANCRTIKHGVVAVPLSQAQAMGRTPCGVCYR